Protein AF-A0A9D6ZMF3-F1 (afdb_monomer_lite)

Secondary structure (DSSP, 8-state):
------------------------------------------------------------------------------------------------------PPPS-BTTBSEEEEE-SS-EEEEETTPPPPP-S-S--SS-HHHHTT--TTT-EEETTEEE--EEE-GGG---SSPPPPPPTTEEEEEETTEEEEEEEGGGEEEESSGGGS-TTTEEEEEEEETTEEEEEEEEPPGGGTT---IIIIIHHHS-TTS-EEEEETTEEEEE-TT--

Sequence (275 aa):
MHNASFRRMVVPGLVAALFGCSDGGGSTDVAADPGTEEDSGGEVAADADADVEPEADAEPEADVDGTDDADVETGAEVEAEADAGAEADVEAGTDTDADGGTRPPECVGEGGCTLYTDCCSCLALAAGEPPPPCGITECFVTTCSARGMDAADVTCAAGRCAAGYNCDDSTVVCLTPPPACPEGEVPSVSGSCWGACVPATECAYVKDCSRCDPDVQFCVQYVQRSGIFAHCVERLDECGAVPSCACGGASVCVAPFDSCGDDPAGPICSCPTCG

Foldseek 3Di:
DDDDDDDDDDDDDDDDDDPDDDDDDDDDDDDDDDDDDDDDDDDDDDDDDDPDDDDDDDDDDDDDPDPDDDDDDDDDDDDDDDDDDDDDPDPDDPPPPPPLPADAQLDAWLPFWFFDWAAPDTFIHGVPDDDDDDPDPDDPGTPQVVVVADRNLWTCAQSYIASAFAQELPQADDPDDEDDDDQQWGFTDDPRHTDDIDRQQNHNWYADLVSERLVFWAKEWEDDPVGIIIGTDGDDVSVPNAAACSRHVNHRQHPQQNDWDADRRHIYTYRPPRD

pLDDT: mean 78.8, std 19.17, range [43.53, 97.25]

Radius of gyration: 30.05 Å; chains: 1; bounding box: 60×93×98 Å

Structure (mmCIF, N/CA/C/O backbone):
data_AF-A0A9D6ZMF3-F1
#
_entry.id   AF-A0A9D6ZMF3-F1
#
loop_
_atom_site.group_PDB
_atom_site.id
_atom_site.type_symbol
_atom_site.label_atom_id
_atom_site.label_alt_id
_atom_site.label_comp_id
_atom_site.label_asym_id
_atom_site.label_entity_id
_atom_site.label_seq_id
_atom_site.pdbx_PDB_ins_code
_atom_site.Cartn_x
_atom_site.Cartn_y
_atom_site.Cartn_z
_atom_site.occupancy
_atom_site.B_iso_or_equiv
_atom_site.auth_seq_id
_atom_site.auth_comp_id
_atom_site.auth_asym_id
_atom_site.auth_atom_id
_atom_site.pdbx_PDB_model_num
ATOM 1 N N . MET A 1 1 ? 11.072 52.340 -9.874 1.00 43.53 1 MET A N 1
ATOM 2 C CA . MET A 1 1 ? 10.918 52.264 -8.407 1.00 43.53 1 MET A CA 1
ATOM 3 C C . MET A 1 1 ? 10.007 51.078 -8.109 1.00 43.53 1 MET A C 1
ATOM 5 O O . MET A 1 1 ? 8.801 51.244 -8.140 1.00 43.53 1 MET A O 1
ATOM 9 N N . HIS A 1 2 ? 10.566 49.877 -7.940 1.00 46.91 2 HIS A N 1
ATOM 10 C CA . HIS A 1 2 ? 9.806 48.672 -7.585 1.00 46.91 2 HIS A CA 1
ATOM 11 C C . HIS A 1 2 ? 10.301 48.191 -6.222 1.00 46.91 2 HIS A C 1
ATOM 13 O O . HIS A 1 2 ? 11.490 47.938 -6.045 1.00 46.91 2 HIS A O 1
ATOM 19 N N . ASN A 1 3 ? 9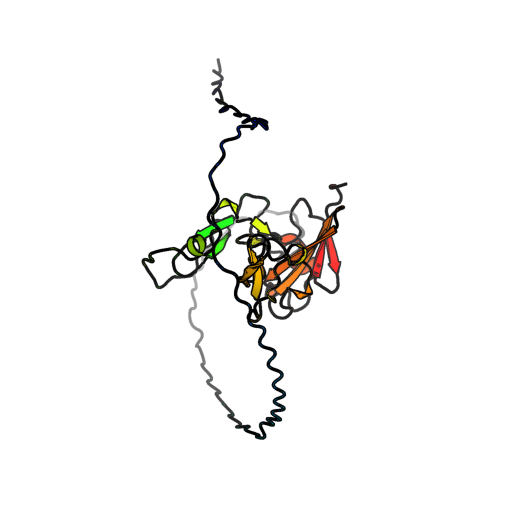.389 48.182 -5.252 1.00 46.84 3 ASN A N 1
ATOM 20 C CA . ASN A 1 3 ? 9.644 47.891 -3.847 1.00 46.84 3 ASN A CA 1
ATOM 21 C C . ASN A 1 3 ? 9.577 46.370 -3.643 1.00 46.84 3 ASN A C 1
ATOM 23 O O . ASN A 1 3 ? 8.511 45.778 -3.798 1.00 46.84 3 ASN A O 1
ATOM 27 N N . ALA A 1 4 ? 10.709 45.742 -3.326 1.00 50.56 4 ALA A N 1
ATOM 28 C CA . ALA A 1 4 ? 10.779 44.324 -2.991 1.00 50.56 4 ALA A CA 1
ATOM 29 C C . ALA A 1 4 ? 10.392 44.124 -1.518 1.00 50.56 4 ALA A C 1
ATOM 31 O O . ALA A 1 4 ? 11.058 44.626 -0.611 1.00 50.56 4 ALA A O 1
ATOM 32 N N . SER A 1 5 ? 9.298 43.400 -1.284 1.00 61.47 5 SER A N 1
ATOM 33 C CA . SER A 1 5 ? 8.821 43.032 0.048 1.00 61.47 5 SER A CA 1
ATOM 34 C C . SER A 1 5 ? 9.521 41.745 0.498 1.00 61.47 5 SER A C 1
ATOM 36 O O . SER A 1 5 ? 9.214 40.659 0.015 1.00 61.47 5 SER A O 1
ATOM 38 N N . PHE A 1 6 ? 10.491 41.865 1.406 1.00 50.84 6 PHE A N 1
ATOM 39 C CA . PHE A 1 6 ? 11.131 40.727 2.070 1.00 50.84 6 PHE A CA 1
ATOM 40 C C . PHE A 1 6 ? 10.275 40.292 3.268 1.00 50.84 6 PHE A C 1
ATOM 42 O O . PHE A 1 6 ? 10.278 40.943 4.315 1.00 50.84 6 PHE A O 1
ATOM 49 N N . ARG A 1 7 ? 9.551 39.174 3.139 1.00 62.72 7 ARG A N 1
ATOM 50 C CA . ARG A 1 7 ? 8.970 38.468 4.290 1.00 62.72 7 ARG A CA 1
ATOM 51 C C . ARG A 1 7 ? 10.057 37.617 4.950 1.00 62.72 7 ARG A C 1
ATOM 53 O O . ARG A 1 7 ? 10.561 36.670 4.357 1.00 62.72 7 ARG A O 1
ATOM 60 N N . ARG A 1 8 ? 10.413 37.972 6.188 1.00 55.94 8 ARG A N 1
ATOM 61 C CA . ARG A 1 8 ? 11.213 37.143 7.101 1.00 55.94 8 ARG A CA 1
ATOM 62 C C . ARG A 1 8 ? 10.441 35.860 7.424 1.00 55.94 8 ARG A C 1
ATOM 64 O O . ARG A 1 8 ? 9.401 35.938 8.072 1.00 55.94 8 ARG A O 1
ATOM 71 N N . MET A 1 9 ? 10.966 34.707 7.017 1.00 52.91 9 MET A N 1
ATOM 72 C CA . MET A 1 9 ? 10.625 33.426 7.639 1.00 52.91 9 MET A CA 1
ATOM 73 C C . MET A 1 9 ? 11.269 33.377 9.025 1.00 52.91 9 MET A C 1
ATOM 75 O O . MET A 1 9 ? 12.485 33.506 9.164 1.00 52.91 9 MET A O 1
ATOM 79 N N . VAL A 1 10 ? 10.436 33.235 10.050 1.00 60.41 10 VAL A N 1
ATOM 80 C CA . VAL A 1 10 ? 10.854 32.881 11.406 1.00 60.41 10 VAL A CA 1
ATOM 81 C C . VAL A 1 10 ? 10.931 31.359 11.441 1.00 60.41 10 VAL A C 1
ATOM 83 O O . VAL A 1 10 ? 9.912 30.693 11.296 1.00 60.41 10 VAL A O 1
ATOM 86 N N . VAL A 1 11 ? 12.141 30.823 11.586 1.00 53.12 11 VAL A N 1
ATOM 87 C CA . VAL A 1 11 ? 12.394 29.395 11.820 1.00 53.12 11 VAL A CA 1
ATOM 88 C C . VAL A 1 11 ? 12.200 29.134 13.319 1.00 53.12 11 VAL A C 1
ATOM 90 O O . VAL A 1 11 ? 12.945 29.718 14.112 1.00 53.12 11 VAL A O 1
ATOM 93 N N . PRO A 1 12 ? 11.217 28.324 13.753 1.00 55.75 12 PRO A N 1
ATOM 94 C CA . PRO A 1 12 ? 11.139 27.893 15.141 1.00 55.75 12 PRO A CA 1
ATOM 95 C C . PRO A 1 12 ? 12.282 26.918 15.446 1.00 55.75 12 PRO A C 1
ATOM 97 O O . PRO A 1 12 ? 12.598 26.021 14.669 1.00 55.75 12 PRO A O 1
ATOM 100 N N . GLY A 1 13 ? 12.944 27.185 16.570 1.00 47.31 13 GLY A N 1
ATOM 101 C CA . GLY A 1 13 ? 14.185 26.557 16.988 1.00 47.31 13 GLY A CA 1
ATOM 102 C C . GLY A 1 13 ? 14.071 25.059 17.251 1.00 47.31 13 GLY A C 1
ATOM 103 O O . GLY A 1 13 ? 13.174 24.584 17.940 1.00 47.31 13 GLY A O 1
ATOM 104 N N . LEU A 1 14 ? 15.078 24.357 16.744 1.00 49.94 14 LEU A N 1
ATOM 105 C CA . LEU A 1 14 ? 15.484 23.013 17.113 1.00 49.94 14 LEU A CA 1
ATOM 106 C C . LEU A 1 14 ? 15.870 22.998 18.608 1.00 49.94 14 LEU A C 1
ATOM 108 O O . LEU A 1 14 ? 16.940 23.478 18.984 1.00 49.94 14 LEU A O 1
ATOM 112 N N . VAL A 1 15 ? 14.995 22.484 19.474 1.00 57.09 15 VAL A N 1
ATOM 113 C CA . VAL A 1 15 ? 15.326 22.198 20.878 1.00 57.09 15 VAL A CA 1
ATOM 114 C C . VAL A 1 15 ? 15.908 20.790 20.938 1.00 57.09 15 VAL A C 1
ATOM 116 O O . VAL A 1 15 ? 15.186 19.799 20.921 1.00 57.09 15 VAL A O 1
ATOM 119 N N . ALA A 1 16 ? 17.236 20.706 20.984 1.00 51.53 16 ALA A N 1
ATOM 120 C CA . ALA A 1 16 ? 17.955 19.473 21.267 1.00 51.53 16 ALA A CA 1
ATOM 121 C C . ALA A 1 16 ? 17.816 19.133 22.762 1.00 51.53 16 ALA A C 1
ATOM 123 O O . ALA A 1 16 ? 18.453 19.759 23.611 1.00 51.53 16 ALA A O 1
ATOM 124 N N . ALA A 1 17 ? 16.981 18.147 23.092 1.00 55.88 17 ALA A N 1
ATOM 125 C CA . ALA A 1 17 ? 16.942 17.546 24.420 1.00 55.88 17 ALA A CA 1
ATOM 126 C C . ALA A 1 17 ? 18.019 16.453 24.512 1.00 55.88 17 ALA A C 1
ATOM 128 O O . ALA A 1 17 ? 17.821 15.315 24.096 1.00 55.88 17 ALA A O 1
ATOM 129 N N . LEU A 1 18 ? 19.181 16.819 25.055 1.00 54.12 18 LEU A N 1
ATOM 130 C CA . LEU A 1 18 ? 20.185 15.876 25.547 1.00 54.12 18 LEU A CA 1
ATOM 131 C C . LEU A 1 18 ? 19.685 15.290 26.876 1.00 54.12 18 LEU A C 1
ATOM 133 O O . LEU A 1 18 ? 19.841 15.916 27.923 1.00 54.12 18 LEU A O 1
ATOM 137 N N . PHE A 1 19 ? 19.090 14.096 26.852 1.00 51.47 19 PHE A N 1
ATOM 138 C CA . PHE A 1 19 ? 18.914 13.302 28.069 1.00 51.47 19 PHE A CA 1
ATOM 139 C C . PHE A 1 19 ? 20.231 12.592 28.385 1.00 51.47 19 PHE A C 1
ATOM 141 O O . PHE A 1 19 ? 20.608 11.611 27.750 1.00 51.47 19 PHE A O 1
ATOM 148 N N . GLY A 1 20 ? 20.959 13.159 29.346 1.00 44.94 20 GLY A N 1
ATOM 149 C CA . GLY A 1 20 ? 22.147 12.558 29.930 1.00 44.94 20 GLY A CA 1
ATOM 150 C C . GLY A 1 20 ? 21.786 11.414 30.874 1.00 44.94 20 GLY A C 1
ATOM 151 O O . GLY A 1 20 ? 20.901 11.545 31.719 1.00 44.94 20 GLY A O 1
ATOM 152 N N . CYS A 1 21 ? 22.524 10.310 30.757 1.00 49.78 21 CYS A N 1
ATOM 153 C CA . CYS A 1 21 ? 22.635 9.300 31.800 1.00 49.78 21 CYS A CA 1
ATOM 154 C C . CYS A 1 21 ? 23.206 9.960 33.062 1.00 49.78 21 CYS A C 1
ATOM 156 O O . CYS A 1 21 ? 24.362 10.384 33.066 1.00 49.78 21 CYS A O 1
ATOM 158 N N . SER A 1 22 ? 22.401 10.056 34.120 1.00 64.25 22 SER A N 1
ATOM 159 C CA . SER A 1 22 ? 22.879 10.448 35.443 1.00 64.25 22 SER A CA 1
ATOM 160 C C . SER A 1 22 ? 22.971 9.203 36.315 1.00 64.25 22 SER A C 1
ATOM 162 O O . SER A 1 22 ? 21.973 8.708 36.832 1.00 64.25 22 SER A O 1
ATOM 164 N N . ASP A 1 23 ? 24.200 8.712 36.441 1.00 54.47 23 ASP A N 1
ATOM 165 C CA . ASP A 1 23 ? 24.655 7.789 37.475 1.00 54.47 23 ASP A CA 1
ATOM 166 C C . ASP A 1 23 ? 24.394 8.427 38.851 1.00 54.47 23 ASP A C 1
ATOM 168 O O . ASP A 1 23 ? 24.825 9.552 39.121 1.00 54.47 23 ASP A O 1
ATOM 172 N N . GLY A 1 24 ? 23.632 7.747 39.704 1.00 52.56 24 GLY A N 1
ATOM 173 C CA . GLY A 1 24 ? 23.178 8.278 40.986 1.00 52.56 24 GLY A CA 1
ATOM 174 C C . GLY A 1 24 ? 22.822 7.155 41.943 1.00 52.56 24 GLY A C 1
ATOM 175 O O . GLY A 1 24 ? 21.652 6.843 42.140 1.00 52.56 24 GLY A O 1
ATOM 176 N N . GLY A 1 25 ? 23.853 6.539 42.523 1.00 53.78 25 GLY A N 1
ATOM 177 C CA . GLY A 1 25 ? 23.717 5.603 43.631 1.00 53.78 25 GLY A CA 1
ATOM 178 C C . GLY A 1 25 ? 23.095 6.268 44.861 1.00 53.78 25 GLY A C 1
ATOM 179 O O . GLY A 1 25 ? 23.507 7.348 45.283 1.00 53.78 25 GLY A O 1
ATOM 180 N N . GLY A 1 26 ? 22.118 5.587 45.452 1.00 44.50 26 GLY A N 1
ATOM 181 C CA . GLY A 1 26 ? 21.474 5.982 46.696 1.00 44.50 26 GLY A CA 1
ATOM 182 C C . GLY A 1 26 ? 20.834 4.770 47.356 1.00 44.50 26 GLY A C 1
ATOM 183 O O . GLY A 1 26 ? 19.694 4.432 47.059 1.00 44.50 26 GLY A O 1
ATOM 184 N N . SER A 1 27 ? 21.594 4.109 48.233 1.00 49.94 27 SER A N 1
ATOM 185 C CA . SER A 1 27 ? 21.082 3.141 49.202 1.00 49.94 27 SER A CA 1
ATOM 186 C C . SER A 1 27 ? 19.978 3.762 50.048 1.00 49.94 27 SER A C 1
ATOM 188 O O . SER A 1 27 ? 20.221 4.759 50.725 1.00 49.94 27 SER A O 1
ATOM 190 N N . THR A 1 28 ? 18.833 3.092 50.118 1.00 46.12 28 THR A N 1
ATOM 191 C CA . THR A 1 28 ? 18.074 2.996 51.365 1.00 46.12 28 THR A CA 1
ATOM 192 C C . THR A 1 28 ? 17.499 1.598 51.472 1.00 46.12 28 THR A C 1
ATOM 194 O O . THR A 1 28 ? 16.668 1.183 50.666 1.00 46.12 28 THR A O 1
ATOM 197 N N . ASP A 1 29 ? 17.999 0.894 52.475 1.00 57.75 29 ASP A N 1
ATOM 198 C CA . ASP A 1 29 ? 17.517 -0.370 52.991 1.00 57.75 29 ASP A CA 1
ATOM 199 C C . ASP A 1 29 ? 16.002 -0.318 53.236 1.00 57.75 29 ASP A C 1
ATOM 201 O O . ASP A 1 29 ? 15.512 0.538 53.977 1.00 57.75 29 ASP A O 1
ATOM 205 N N . VAL A 1 30 ? 15.259 -1.261 52.655 1.00 55.53 30 VAL A N 1
ATOM 206 C CA . VAL A 1 30 ? 13.919 -1.607 53.132 1.00 55.53 30 VAL A CA 1
ATOM 207 C C . VAL A 1 30 ? 13.907 -3.093 53.440 1.00 55.53 30 VAL A C 1
ATOM 209 O O . VAL A 1 30 ? 14.308 -3.934 52.638 1.00 55.53 30 VAL A O 1
ATOM 212 N N . ALA A 1 31 ? 13.532 -3.345 54.686 1.00 47.59 31 ALA A N 1
ATOM 213 C CA . ALA A 1 31 ? 13.616 -4.600 55.387 1.00 47.59 31 ALA A CA 1
ATOM 214 C C . ALA A 1 31 ? 12.766 -5.711 54.760 1.00 47.59 31 ALA A C 1
ATOM 216 O O . ALA A 1 31 ? 11.747 -5.477 54.117 1.00 47.59 31 ALA A O 1
ATOM 217 N N . ALA A 1 32 ? 13.241 -6.920 55.037 1.00 50.28 32 ALA A N 1
ATOM 218 C CA . ALA A 1 32 ? 12.665 -8.210 54.731 1.00 50.28 32 ALA A CA 1
ATOM 219 C C . ALA A 1 32 ? 11.182 -8.354 55.102 1.00 50.28 32 ALA A C 1
ATOM 221 O O . ALA A 1 32 ? 10.777 -7.993 56.206 1.00 50.28 32 ALA A O 1
ATOM 222 N N . ASP A 1 33 ? 10.453 -9.046 54.230 1.00 48.06 33 ASP A N 1
ATOM 223 C CA . ASP A 1 33 ? 9.329 -9.901 54.601 1.00 48.06 33 ASP A CA 1
ATOM 224 C C . ASP A 1 33 ? 9.527 -11.261 53.897 1.00 48.06 33 ASP A C 1
ATOM 226 O O . ASP A 1 33 ? 9.522 -11.313 52.664 1.00 48.06 33 ASP A O 1
ATOM 230 N N . PRO A 1 34 ? 9.840 -12.347 54.631 1.00 66.44 34 PRO A N 1
ATOM 231 C CA . PRO A 1 34 ? 9.929 -13.686 54.073 1.00 66.44 34 PRO A CA 1
ATOM 232 C C . PRO A 1 34 ? 8.610 -14.418 54.322 1.00 66.44 34 PRO A C 1
ATOM 234 O O . P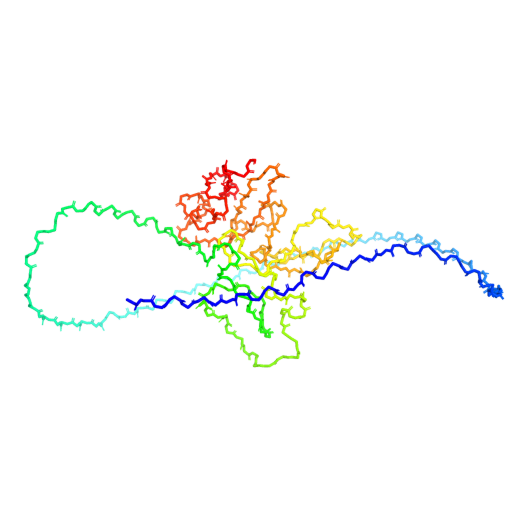RO A 1 34 ? 8.201 -14.600 55.470 1.00 66.44 34 PRO A O 1
ATOM 237 N N . GLY A 1 35 ? 7.965 -14.897 53.262 1.00 47.03 35 GLY A N 1
ATOM 238 C CA . GLY A 1 35 ? 6.718 -15.621 53.445 1.00 47.03 35 GLY A CA 1
ATOM 239 C C . GLY A 1 35 ? 6.221 -16.379 52.228 1.00 47.03 35 GLY A C 1
ATOM 240 O O . GLY A 1 35 ? 5.277 -15.945 51.581 1.00 47.03 35 GLY A O 1
ATOM 241 N N . THR A 1 36 ? 6.726 -17.607 52.115 1.00 50.78 36 THR A N 1
ATOM 242 C CA . THR A 1 36 ? 5.971 -18.827 51.772 1.00 50.78 36 THR A CA 1
ATOM 243 C C . THR A 1 36 ? 6.169 -19.373 50.360 1.00 50.78 36 THR A C 1
ATOM 245 O O . THR A 1 36 ? 5.733 -18.818 49.357 1.00 50.78 36 THR A O 1
ATOM 248 N N . GLU A 1 37 ? 6.821 -20.529 50.360 1.00 61.00 37 GLU A N 1
ATOM 249 C CA . GLU A 1 37 ? 7.067 -21.463 49.273 1.00 61.00 37 GLU A CA 1
ATOM 250 C C . GLU A 1 37 ? 6.097 -22.636 49.473 1.00 61.00 37 GLU A C 1
ATOM 252 O O . GLU A 1 37 ? 6.102 -23.211 50.556 1.00 61.00 37 GLU A O 1
ATOM 257 N N . GLU A 1 38 ? 5.300 -22.980 48.458 1.00 52.88 38 GLU A N 1
ATOM 258 C CA . GLU A 1 38 ? 4.664 -24.296 48.233 1.00 52.88 38 GLU A CA 1
ATOM 259 C C . GLU A 1 38 ? 4.472 -24.397 46.705 1.00 52.88 38 GLU A C 1
ATOM 261 O O . GLU A 1 38 ? 3.731 -23.617 46.112 1.00 52.88 38 GLU A O 1
ATOM 266 N N . ASP A 1 39 ? 5.364 -25.051 45.960 1.00 51.16 39 ASP A N 1
ATOM 267 C CA . ASP A 1 39 ? 5.372 -26.490 45.642 1.00 51.16 39 ASP A CA 1
ATOM 268 C C . ASP A 1 39 ? 3.987 -27.070 45.325 1.00 51.16 39 ASP A C 1
ATOM 270 O O . ASP A 1 39 ? 3.154 -27.241 46.212 1.00 51.16 39 ASP A O 1
ATOM 274 N N . SER A 1 40 ? 3.761 -27.405 44.052 1.00 55.72 40 SER A N 1
ATOM 275 C CA . SER A 1 40 ? 3.098 -28.653 43.651 1.00 55.72 40 SER A CA 1
ATOM 276 C C . SER A 1 40 ? 3.197 -28.814 42.138 1.00 55.72 40 SER A C 1
ATOM 278 O O . SER A 1 40 ? 2.511 -28.143 41.365 1.00 55.72 40 SER A O 1
ATOM 280 N N . GLY A 1 41 ? 4.081 -29.722 41.727 1.00 57.22 41 GLY A N 1
ATOM 281 C CA . GLY A 1 41 ? 4.101 -30.278 40.382 1.00 57.22 41 GLY A CA 1
ATOM 282 C C . GLY A 1 41 ? 2.804 -31.029 40.076 1.00 57.22 41 GLY A C 1
ATOM 283 O O . GLY A 1 41 ? 2.240 -31.714 40.928 1.00 57.22 41 GLY A O 1
ATOM 284 N N . GLY A 1 42 ? 2.343 -30.896 38.838 1.00 47.94 42 GLY A N 1
ATOM 285 C CA . GLY A 1 42 ? 1.195 -31.618 38.309 1.00 47.94 42 GLY A CA 1
ATOM 286 C C . GLY A 1 42 ? 1.459 -32.001 36.864 1.00 47.94 42 GLY A C 1
ATOM 287 O O . GLY A 1 42 ? 1.077 -31.282 35.947 1.00 47.94 42 GLY A O 1
ATOM 288 N N . GLU A 1 43 ? 2.146 -33.122 36.672 1.00 57.94 43 GLU A N 1
ATOM 289 C CA . GLU A 1 43 ? 2.200 -33.827 35.396 1.00 57.94 43 GLU A CA 1
ATOM 290 C C . GLU A 1 43 ? 0.811 -34.420 35.123 1.00 57.94 43 GLU A C 1
ATOM 292 O O . GLU A 1 43 ? 0.340 -35.279 35.870 1.00 57.94 43 GLU A O 1
ATOM 297 N N . VAL A 1 44 ? 0.151 -33.982 34.051 1.00 50.94 44 VAL A N 1
ATOM 298 C CA . VAL A 1 44 ? -0.977 -34.713 33.466 1.00 50.94 44 VAL A CA 1
ATOM 299 C C . VAL A 1 44 ? -0.647 -35.038 32.018 1.00 50.94 44 VAL A C 1
ATOM 301 O O . VAL A 1 44 ? -0.780 -34.220 31.113 1.00 50.94 44 VAL A O 1
ATOM 304 N N . ALA A 1 45 ? -0.173 -36.265 31.824 1.00 54.59 45 ALA A N 1
ATOM 305 C CA . ALA A 1 45 ? -0.267 -36.950 30.550 1.00 54.59 45 ALA A CA 1
ATOM 306 C C . ALA A 1 45 ? -1.736 -37.340 30.344 1.00 54.59 45 ALA A C 1
ATOM 308 O O . ALA A 1 45 ? -2.300 -38.092 31.142 1.00 54.59 45 ALA A O 1
ATOM 309 N N . ALA A 1 46 ? -2.347 -36.814 29.289 1.00 52.19 46 ALA A N 1
ATOM 310 C CA . ALA A 1 46 ? -3.600 -37.319 28.758 1.00 52.19 46 ALA A CA 1
ATOM 311 C C . ALA A 1 46 ? -3.439 -37.472 27.245 1.00 52.19 46 ALA A C 1
ATOM 313 O O . ALA A 1 46 ? -3.656 -36.534 26.481 1.00 52.19 46 ALA A O 1
ATOM 314 N N . ASP A 1 47 ? -3.014 -38.674 26.854 1.00 53.88 47 ASP A N 1
ATOM 315 C CA . ASP A 1 47 ? -3.423 -39.306 25.605 1.00 53.88 47 ASP A CA 1
ATOM 316 C C . ASP A 1 47 ? -4.946 -39.192 25.463 1.00 53.88 47 ASP A C 1
ATOM 318 O O . ASP A 1 47 ? -5.702 -39.633 26.335 1.00 53.88 47 ASP A O 1
ATOM 322 N N . ALA A 1 48 ? -5.386 -38.615 24.353 1.00 54.22 48 ALA A N 1
ATOM 323 C CA . ALA A 1 48 ? -6.724 -38.815 23.831 1.00 54.22 48 ALA A CA 1
ATOM 324 C C . ALA A 1 48 ? -6.635 -38.787 22.306 1.00 54.22 48 ALA A C 1
ATOM 326 O O . ALA A 1 48 ? -6.830 -37.751 21.670 1.00 54.22 48 ALA A O 1
ATOM 327 N N . ASP A 1 49 ? -6.315 -39.952 21.744 1.00 54.41 49 ASP A N 1
ATOM 328 C CA . ASP A 1 49 ? -6.733 -40.332 20.404 1.00 54.41 49 ASP A CA 1
ATOM 329 C C . ASP A 1 49 ? -8.247 -40.111 20.290 1.00 54.41 49 ASP A C 1
ATOM 331 O O . ASP A 1 49 ? -9.050 -40.754 20.974 1.00 54.41 49 ASP A O 1
ATOM 335 N N . ALA A 1 50 ? -8.637 -39.173 19.438 1.00 52.66 50 ALA A N 1
ATOM 336 C CA . ALA A 1 50 ? -9.992 -39.079 18.934 1.00 52.66 50 ALA A CA 1
ATOM 337 C C . ALA A 1 50 ? -9.900 -39.021 17.412 1.00 52.66 50 ALA A C 1
ATOM 339 O O . ALA A 1 50 ? -9.894 -37.949 16.809 1.00 52.66 50 ALA A O 1
ATOM 340 N N . ASP A 1 51 ? -9.805 -40.211 16.818 1.00 55.16 51 ASP A N 1
ATOM 341 C CA . ASP A 1 51 ? -10.290 -40.481 15.471 1.00 55.16 51 ASP A CA 1
ATOM 342 C C . ASP A 1 51 ? -11.728 -39.961 15.367 1.00 55.16 51 ASP A C 1
ATOM 344 O O . ASP A 1 51 ? -12.673 -40.548 15.902 1.00 55.16 51 ASP A O 1
ATOM 348 N N . VAL A 1 52 ? -11.890 -38.819 14.707 1.00 54.62 52 VAL A N 1
ATOM 349 C CA . VAL A 1 52 ? -13.189 -38.340 14.248 1.00 54.62 52 VAL A CA 1
ATOM 350 C C . VAL A 1 52 ? -13.084 -38.207 12.742 1.00 54.62 52 VAL A C 1
ATOM 352 O O . VAL A 1 52 ? -12.638 -37.191 12.218 1.00 54.62 52 VAL A O 1
ATOM 355 N N . GLU A 1 53 ? -13.483 -39.275 12.062 1.00 58.03 53 GLU A N 1
ATOM 356 C CA . GLU A 1 53 ? -13.921 -39.233 10.673 1.00 58.03 53 GLU A CA 1
ATOM 357 C C . GLU A 1 53 ? -15.327 -38.611 10.637 1.00 58.03 53 GLU A C 1
ATOM 359 O O . GLU A 1 53 ? -16.255 -39.175 11.226 1.00 58.03 53 GLU A O 1
ATOM 364 N N . PRO A 1 54 ? -15.540 -37.475 9.954 1.00 60.66 54 PRO A N 1
ATOM 365 C CA . PRO A 1 54 ? -16.851 -37.158 9.425 1.00 60.66 54 PRO A CA 1
ATOM 366 C C . PRO A 1 54 ? -16.950 -37.683 7.990 1.00 60.66 54 PRO A C 1
ATOM 368 O O . PRO A 1 54 ? -16.544 -37.040 7.025 1.00 60.66 54 PRO A O 1
ATOM 371 N N . GLU A 1 55 ? -17.538 -38.871 7.886 1.00 59.94 55 GLU A N 1
ATOM 372 C CA . GLU A 1 55 ? -18.347 -39.280 6.742 1.00 59.94 55 GLU A CA 1
ATOM 373 C C . GLU A 1 55 ? -19.445 -38.222 6.519 1.00 59.94 55 GLU A C 1
ATOM 375 O O . GLU A 1 55 ? -20.166 -37.896 7.468 1.00 59.94 55 GLU A O 1
ATOM 380 N N . ALA A 1 56 ? -19.591 -37.707 5.296 1.00 51.72 56 ALA A N 1
ATOM 381 C CA . ALA A 1 56 ? -20.867 -37.649 4.571 1.00 51.72 56 ALA A CA 1
ATOM 382 C C . ALA A 1 56 ? -20.832 -36.626 3.430 1.00 51.72 56 ALA A C 1
ATOM 384 O O . ALA A 1 56 ? -20.792 -35.413 3.638 1.00 51.72 56 ALA A O 1
ATOM 385 N N . ASP A 1 57 ? -20.955 -37.176 2.226 1.00 56.28 57 ASP A N 1
ATOM 386 C CA . ASP A 1 57 ? -21.560 -36.578 1.047 1.00 56.28 57 ASP A CA 1
ATOM 387 C C . ASP A 1 57 ? -22.767 -35.684 1.366 1.00 56.28 57 ASP A C 1
ATOM 389 O O . ASP A 1 57 ? -23.740 -36.114 1.995 1.00 56.28 57 ASP A O 1
ATOM 393 N N . ALA A 1 58 ? -22.753 -34.470 0.822 1.00 52.62 58 ALA A N 1
ATOM 394 C CA . ALA A 1 58 ? -23.970 -33.730 0.526 1.00 52.62 58 ALA A CA 1
ATOM 395 C C . ALA A 1 58 ? -23.710 -32.756 -0.626 1.00 52.62 58 ALA A C 1
ATOM 397 O O . ALA A 1 58 ? -23.482 -31.566 -0.419 1.00 52.62 58 ALA A O 1
ATOM 398 N N . GLU A 1 59 ? -23.782 -33.276 -1.848 1.00 64.44 59 GLU A N 1
ATOM 399 C CA . GLU A 1 59 ? -24.162 -32.455 -2.995 1.00 64.44 59 GLU A CA 1
ATOM 400 C C . GLU A 1 59 ? -25.666 -32.173 -2.902 1.00 64.44 59 GLU A C 1
ATOM 402 O O . GLU A 1 59 ? -26.466 -33.083 -2.644 1.00 64.44 59 GLU A O 1
ATOM 407 N N . PRO A 1 60 ? -26.071 -30.913 -3.090 1.00 62.84 60 PRO A N 1
ATOM 408 C CA . PRO A 1 60 ? -27.194 -30.711 -3.987 1.00 62.84 60 PRO A CA 1
ATOM 409 C C . PRO A 1 60 ? -26.894 -29.669 -5.065 1.00 62.84 60 PRO A C 1
ATOM 411 O O . PRO A 1 60 ? -26.658 -28.493 -4.795 1.00 62.84 60 PRO A O 1
ATOM 414 N N . GLU A 1 61 ? -27.002 -30.166 -6.292 1.00 61.78 61 GLU A N 1
ATOM 415 C CA . GLU A 1 61 ? -27.389 -29.470 -7.514 1.00 61.78 61 GLU A CA 1
ATOM 416 C C . GLU A 1 61 ? -28.451 -28.389 -7.243 1.00 61.78 61 GLU A C 1
ATOM 418 O O . GLU A 1 61 ? -29.518 -28.665 -6.679 1.00 61.78 61 GLU A O 1
ATOM 423 N N . ALA A 1 62 ? -28.189 -27.172 -7.709 1.00 57.38 62 ALA A N 1
ATOM 424 C CA . ALA A 1 62 ? -29.232 -26.197 -7.982 1.00 57.38 62 ALA A CA 1
ATOM 425 C C . ALA A 1 62 ? -28.874 -25.442 -9.263 1.00 57.38 62 ALA A C 1
ATOM 427 O O . ALA A 1 62 ? -28.227 -24.395 -9.237 1.00 57.38 62 ALA A O 1
ATOM 428 N N . ASP A 1 63 ? -29.323 -26.006 -10.384 1.00 53.53 63 ASP A N 1
ATOM 429 C CA . ASP A 1 63 ? -29.519 -25.296 -11.639 1.00 53.53 63 ASP A CA 1
ATOM 430 C C . ASP A 1 63 ? -30.375 -24.044 -11.387 1.00 53.53 63 ASP A C 1
ATOM 432 O O . ASP A 1 63 ? -31.543 -24.139 -10.995 1.00 53.53 63 ASP A O 1
ATOM 436 N N . VAL A 1 64 ? -29.812 -22.862 -11.633 1.00 58.81 64 VAL A N 1
ATOM 437 C CA . VAL A 1 64 ? -30.594 -21.636 -11.815 1.00 58.81 64 VAL A CA 1
ATOM 438 C C . VAL A 1 64 ? -30.424 -21.199 -13.262 1.00 58.81 64 VAL A C 1
ATOM 440 O O . VAL A 1 64 ? -29.569 -20.389 -13.609 1.00 58.81 64 VAL A O 1
ATOM 443 N N . ASP A 1 65 ? -31.264 -21.800 -14.100 1.00 59.03 65 ASP A N 1
ATOM 444 C CA . ASP A 1 65 ? -31.620 -21.315 -15.429 1.00 59.03 65 ASP A CA 1
ATOM 445 C C . ASP A 1 65 ? -32.438 -20.024 -15.248 1.00 59.03 65 ASP A C 1
ATOM 447 O O . ASP A 1 65 ? -33.615 -20.049 -14.877 1.00 59.03 65 ASP A O 1
ATOM 451 N N . GLY A 1 66 ? -31.773 -18.884 -15.426 1.00 53.00 66 GLY A N 1
ATOM 452 C CA . GLY A 1 66 ? -32.362 -17.550 -15.372 1.00 53.00 66 GLY A CA 1
ATOM 453 C C . GLY A 1 66 ? -32.027 -16.777 -16.639 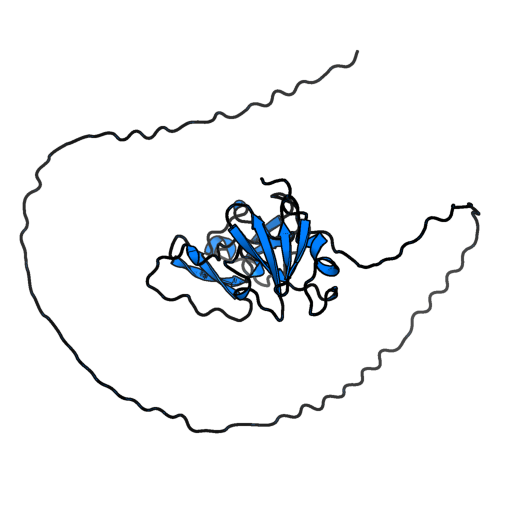1.00 53.00 66 GLY A C 1
ATOM 454 O O . GLY A 1 66 ? -31.199 -15.871 -16.618 1.00 53.00 66 GLY A O 1
ATOM 455 N N . THR A 1 67 ? -32.636 -17.169 -17.757 1.00 61.25 67 THR A N 1
ATOM 456 C CA . THR A 1 67 ? -32.715 -16.349 -18.968 1.00 61.25 67 THR A CA 1
ATOM 457 C C . THR A 1 67 ? -33.738 -15.238 -18.741 1.00 61.25 67 THR A C 1
ATOM 459 O O . THR A 1 67 ? -34.932 -15.443 -18.959 1.00 61.25 67 THR A O 1
ATOM 462 N N . ASP A 1 68 ? -33.279 -14.071 -18.300 1.00 52.16 68 ASP A N 1
ATOM 463 C CA . ASP A 1 68 ? -34.067 -12.842 -18.369 1.00 52.16 68 ASP A CA 1
ATOM 464 C C . ASP A 1 68 ? -33.474 -11.938 -19.452 1.00 52.16 68 ASP A C 1
ATOM 466 O O . ASP A 1 68 ? -32.585 -11.115 -19.226 1.00 52.16 68 ASP A O 1
ATOM 470 N N . ASP A 1 69 ? -33.990 -12.148 -20.663 1.00 60.12 69 ASP A N 1
ATOM 471 C CA . ASP A 1 69 ? -33.956 -11.207 -21.773 1.00 60.12 69 ASP A CA 1
ATOM 472 C C . ASP A 1 69 ? -34.671 -9.913 -21.354 1.00 60.12 69 ASP A C 1
ATOM 474 O O . ASP A 1 69 ? -35.902 -9.841 -21.303 1.00 60.12 69 ASP A O 1
ATOM 478 N N . ALA A 1 70 ? -33.898 -8.871 -21.056 1.00 59.09 70 ALA A N 1
ATOM 479 C CA . ALA A 1 70 ? -34.407 -7.510 -20.972 1.00 59.09 70 ALA A CA 1
ATOM 480 C C . ALA A 1 70 ? -33.900 -6.708 -22.174 1.00 59.09 70 ALA A C 1
ATOM 482 O O . ALA A 1 70 ? -32.854 -6.059 -22.128 1.00 59.09 70 ALA A O 1
ATOM 483 N N . ASP A 1 71 ? -34.689 -6.764 -23.248 1.00 56.22 71 ASP A N 1
ATOM 484 C CA . ASP A 1 71 ? -34.750 -5.755 -24.301 1.00 56.22 71 ASP A CA 1
ATOM 485 C C . ASP A 1 71 ? -34.856 -4.351 -23.676 1.00 56.22 71 ASP A C 1
ATOM 487 O O . ASP A 1 71 ? -35.878 -3.991 -23.083 1.00 56.22 71 ASP A O 1
ATOM 491 N N . VAL A 1 72 ? -33.810 -3.533 -23.822 1.00 65.12 72 VAL A N 1
ATOM 492 C CA . VAL A 1 72 ? -33.902 -2.085 -23.605 1.00 65.12 72 VAL A CA 1
ATOM 493 C C . VAL A 1 72 ? -33.823 -1.386 -24.952 1.00 65.12 72 VAL A C 1
ATOM 495 O O . VAL A 1 72 ? -32.780 -1.300 -25.601 1.00 65.12 72 VAL A O 1
ATOM 498 N N . GLU A 1 73 ? -35.000 -0.905 -25.334 1.00 58.78 73 GLU A N 1
ATOM 499 C CA . GLU A 1 73 ? -35.321 -0.138 -26.524 1.00 58.78 73 GLU A CA 1
ATOM 500 C C . GLU A 1 73 ? -34.435 1.102 -26.690 1.00 58.78 73 GLU A C 1
ATOM 502 O O . GLU A 1 73 ? -34.254 1.936 -25.799 1.00 58.78 73 GLU A O 1
ATOM 507 N N . THR A 1 74 ? -33.939 1.222 -27.913 1.00 56.00 74 THR A N 1
ATOM 508 C CA . THR A 1 74 ? -33.294 2.387 -28.505 1.00 56.00 74 THR A CA 1
ATOM 509 C C . THR A 1 74 ? -34.292 3.547 -28.612 1.00 56.00 74 THR A C 1
ATOM 511 O O . THR A 1 74 ? -35.421 3.343 -29.050 1.00 56.00 74 THR A O 1
ATOM 514 N N . GLY A 1 75 ? -33.883 4.782 -28.303 1.00 57.12 75 GLY A N 1
ATOM 515 C CA . GLY A 1 75 ? -34.688 5.950 -28.677 1.00 57.12 75 GLY A CA 1
ATOM 516 C C . GLY A 1 75 ? -34.308 7.265 -28.006 1.00 57.12 75 GLY A C 1
ATOM 517 O O . GLY A 1 75 ? -34.919 7.642 -27.012 1.00 57.12 75 GLY A O 1
A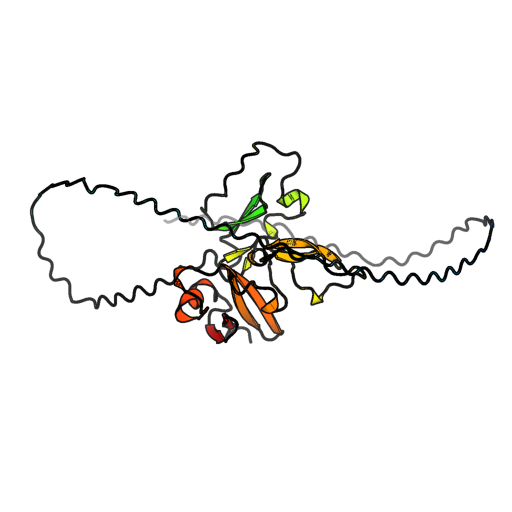TOM 518 N N . ALA A 1 76 ? -33.369 8.003 -28.600 1.00 56.16 76 ALA A N 1
ATOM 519 C CA . ALA A 1 76 ? -33.356 9.466 -28.536 1.00 56.16 76 ALA A CA 1
ATOM 520 C C . ALA A 1 76 ? -32.473 10.031 -29.656 1.00 56.16 76 ALA A C 1
ATOM 522 O O . ALA A 1 76 ? -31.282 10.283 -29.499 1.00 56.16 76 ALA A O 1
ATOM 523 N N . GLU A 1 77 ? -33.107 10.210 -30.803 1.00 56.84 77 GLU A N 1
ATOM 524 C CA . GLU A 1 77 ? -32.661 11.048 -31.905 1.00 56.84 77 GLU A CA 1
ATOM 525 C C . GLU A 1 77 ? -32.757 12.529 -31.498 1.00 56.84 77 GLU A C 1
ATOM 527 O O . GLU A 1 77 ? -33.822 13.028 -31.129 1.00 56.84 77 GLU A O 1
ATOM 532 N N . VAL A 1 78 ? -31.622 13.229 -31.542 1.00 59.12 78 VAL A N 1
ATOM 533 C CA . VAL A 1 78 ? -31.550 14.692 -31.455 1.00 59.12 78 VAL A CA 1
ATOM 534 C C . VAL A 1 78 ? -30.762 15.207 -32.648 1.00 59.12 78 VAL A C 1
ATOM 536 O O . VAL A 1 78 ? -29.536 15.216 -32.667 1.00 59.12 78 VAL A O 1
ATOM 539 N N . GLU A 1 79 ? -31.529 15.635 -33.644 1.00 60.41 79 GLU A N 1
ATOM 540 C CA . GLU A 1 79 ? -31.106 16.469 -34.759 1.00 60.41 79 GLU A CA 1
ATOM 541 C C . GLU A 1 79 ? -30.923 17.909 -34.255 1.00 60.41 79 GLU A C 1
ATOM 543 O O . GLU A 1 79 ? -31.870 18.527 -33.757 1.00 60.41 79 GLU A O 1
ATOM 548 N N . ALA A 1 80 ? -29.724 18.466 -34.411 1.00 57.72 80 ALA A N 1
ATOM 549 C CA . ALA A 1 80 ? -29.518 19.910 -34.384 1.00 57.72 80 ALA A CA 1
ATOM 550 C C . ALA A 1 80 ? -28.350 20.296 -35.301 1.00 57.72 80 ALA A C 1
ATOM 552 O O . ALA A 1 80 ? -27.188 20.334 -34.906 1.00 57.72 80 ALA A O 1
ATOM 553 N N . GLU A 1 81 ? -28.721 20.597 -36.541 1.00 64.12 81 GLU A N 1
ATOM 554 C CA . GLU A 1 81 ? -27.942 21.291 -37.564 1.00 64.12 81 GLU A CA 1
ATOM 555 C C . GLU A 1 81 ? -27.579 22.723 -37.121 1.00 64.12 81 GLU A C 1
ATOM 557 O O . GLU A 1 81 ? -28.475 23.476 -36.727 1.00 64.12 81 GLU A O 1
ATOM 562 N N . ALA A 1 82 ? -26.308 23.136 -37.260 1.00 50.62 82 ALA A N 1
ATOM 563 C CA . ALA A 1 82 ? -25.920 24.536 -37.511 1.00 50.62 82 ALA A CA 1
ATOM 564 C C . ALA A 1 82 ? -24.437 24.697 -37.933 1.00 50.62 82 ALA A C 1
ATOM 566 O O . ALA A 1 82 ? -23.544 24.838 -37.103 1.00 50.62 82 ALA A O 1
ATOM 567 N N . ASP A 1 83 ? -24.238 24.685 -39.253 1.00 51.78 83 ASP A N 1
ATOM 568 C CA . ASP A 1 83 ? -23.457 25.589 -40.123 1.00 51.78 83 ASP A CA 1
ATOM 569 C C . ASP A 1 83 ? -22.106 26.241 -39.701 1.00 51.78 83 ASP A C 1
ATOM 571 O O . ASP A 1 83 ? -22.018 27.078 -38.804 1.00 51.78 83 ASP A O 1
ATOM 575 N N . ALA A 1 84 ? -21.116 25.954 -40.562 1.00 54.28 84 ALA A N 1
ATOM 576 C CA . ALA A 1 84 ? -20.046 26.786 -41.138 1.00 54.28 84 ALA A CA 1
ATOM 577 C C . ALA A 1 84 ? -18.959 27.472 -40.281 1.00 54.28 84 ALA A C 1
ATOM 579 O O . ALA A 1 84 ? -19.139 28.546 -39.712 1.00 54.28 84 ALA A O 1
ATOM 580 N N . GLY A 1 85 ? -17.725 27.006 -40.526 1.00 54.91 85 GLY A N 1
ATOM 581 C CA . GLY A 1 85 ? -16.787 27.803 -41.327 1.00 54.91 85 GLY A CA 1
ATOM 582 C C . GLY A 1 85 ? -15.499 28.240 -40.633 1.00 54.91 85 GLY A C 1
ATOM 583 O O . GLY A 1 85 ? -15.437 29.347 -40.106 1.00 54.91 85 GLY A O 1
ATOM 584 N N . ALA A 1 86 ? -14.439 27.435 -40.755 1.00 53.28 86 ALA A N 1
ATOM 585 C CA . ALA A 1 86 ? -13.055 27.915 -40.733 1.00 53.28 86 ALA A CA 1
ATOM 586 C C . ALA A 1 86 ? -12.104 26.846 -41.296 1.00 53.28 86 ALA A C 1
ATOM 588 O O . ALA A 1 86 ? -11.736 25.899 -40.607 1.00 53.28 86 ALA A O 1
ATOM 589 N N . GLU A 1 87 ? -11.687 27.034 -42.547 1.00 60.62 87 GLU A N 1
ATOM 590 C CA . GLU A 1 87 ? -10.549 26.334 -43.140 1.00 60.62 87 GLU A CA 1
ATOM 591 C C . GLU A 1 87 ? -9.269 26.846 -42.458 1.00 60.62 87 GLU A C 1
ATOM 593 O O . GLU A 1 87 ? -8.863 27.996 -42.657 1.00 60.62 87 GLU A O 1
ATOM 598 N N . ALA A 1 88 ? -8.640 26.009 -41.640 1.00 55.31 88 ALA A N 1
ATOM 599 C CA . ALA A 1 88 ? -7.260 26.191 -41.224 1.00 55.31 88 ALA A CA 1
ATOM 600 C C . ALA A 1 88 ? -6.497 24.920 -41.596 1.00 55.31 88 ALA A C 1
ATOM 602 O O . ALA A 1 88 ? -6.769 23.853 -41.050 1.00 55.31 88 ALA A O 1
ATOM 603 N N . ASP A 1 89 ? -5.564 25.054 -42.541 1.00 57.53 89 ASP A N 1
ATOM 604 C CA . ASP A 1 89 ? -4.482 24.101 -42.788 1.00 57.53 89 ASP A CA 1
ATOM 605 C C . ASP A 1 89 ? -3.737 23.864 -41.467 1.00 57.53 89 ASP A C 1
ATOM 607 O O . ASP A 1 89 ? -2.895 24.664 -41.046 1.00 57.53 89 ASP A O 1
ATOM 611 N N . VAL A 1 90 ? -4.095 22.781 -40.781 1.00 58.12 90 VAL A N 1
ATOM 612 C CA . VAL A 1 90 ? -3.322 22.238 -39.672 1.00 58.12 90 VAL A CA 1
ATOM 613 C C . VAL A 1 90 ? -2.452 21.145 -40.266 1.00 58.12 90 VAL A C 1
ATOM 615 O O . VAL A 1 90 ? -2.931 20.103 -40.708 1.00 58.12 90 VAL A O 1
ATOM 618 N N . GLU A 1 91 ? -1.162 21.456 -40.322 1.00 52.78 91 GLU A N 1
ATOM 619 C CA . GLU A 1 91 ? -0.070 20.534 -40.603 1.00 52.78 91 GLU A CA 1
ATOM 620 C C . GLU A 1 91 ? -0.313 19.195 -39.904 1.00 52.78 91 GLU A C 1
ATOM 622 O O . GLU A 1 91 ? -0.624 19.168 -38.713 1.00 52.78 91 GLU A O 1
ATOM 627 N N . ALA A 1 92 ? -0.150 18.108 -40.659 1.00 55.09 92 ALA A N 1
ATOM 628 C CA . ALA A 1 92 ? -0.263 16.731 -40.207 1.00 55.09 92 ALA A CA 1
ATOM 629 C C . ALA A 1 92 ? 0.596 16.480 -38.954 1.00 55.09 92 ALA A C 1
ATOM 631 O O . ALA A 1 92 ? 1.773 16.115 -39.033 1.00 55.09 92 ALA A O 1
ATOM 632 N N . GLY A 1 93 ? -0.015 16.680 -37.789 1.00 49.53 93 GLY A N 1
ATOM 633 C CA . GLY A 1 93 ? 0.383 16.049 -36.550 1.00 49.53 93 GLY A CA 1
ATOM 634 C C . GLY A 1 93 ? 0.076 14.572 -36.707 1.00 49.53 93 GLY A C 1
ATOM 635 O O . GLY A 1 93 ? -1.001 14.186 -37.142 1.00 49.53 93 GLY A O 1
ATOM 636 N N . THR A 1 94 ? 1.068 13.739 -36.457 1.00 44.22 94 THR A N 1
ATOM 637 C CA . THR A 1 94 ? 0.871 12.298 -36.429 1.00 44.22 94 THR A CA 1
ATOM 638 C C . THR A 1 94 ? 0.076 11.983 -35.170 1.00 44.22 94 THR A C 1
ATOM 640 O O . THR A 1 94 ? 0.657 11.880 -34.091 1.00 44.22 94 THR A O 1
ATOM 643 N N . ASP A 1 95 ? -1.245 11.873 -35.316 1.00 45.84 95 ASP A N 1
ATOM 644 C CA . ASP A 1 95 ? -2.140 11.282 -34.322 1.00 45.84 95 ASP A CA 1
ATOM 645 C C . ASP A 1 95 ? -1.728 9.821 -34.172 1.00 45.84 95 ASP A C 1
ATOM 647 O O . ASP A 1 95 ? -2.165 8.907 -34.871 1.00 45.84 95 ASP A O 1
ATOM 651 N N . THR A 1 96 ? -0.732 9.623 -33.319 1.00 51.78 96 THR A N 1
ATOM 652 C CA . THR A 1 96 ? -0.370 8.302 -32.848 1.00 51.78 96 THR A CA 1
ATOM 653 C C . THR A 1 96 ? -1.313 8.048 -31.687 1.00 51.78 96 THR A C 1
ATOM 655 O O . THR A 1 96 ? -0.922 8.170 -30.529 1.00 51.78 96 THR A O 1
ATOM 658 N N . ASP A 1 97 ? -2.571 7.759 -32.024 1.00 45.88 97 ASP A N 1
ATOM 659 C CA . ASP A 1 97 ? -3.578 7.205 -31.121 1.00 45.88 97 ASP A CA 1
ATOM 660 C C . ASP A 1 97 ? -3.134 5.788 -30.746 1.00 45.88 97 ASP A C 1
ATOM 662 O O . ASP A 1 97 ? -3.619 4.768 -31.235 1.00 45.88 97 ASP A O 1
ATOM 666 N N . ALA A 1 98 ? -2.098 5.722 -29.920 1.00 49.91 98 ALA A N 1
ATOM 667 C CA . ALA A 1 98 ? -1.875 4.587 -29.062 1.00 49.91 98 ALA A CA 1
ATOM 668 C C . ALA A 1 98 ? -2.576 4.926 -27.747 1.00 49.91 98 ALA A C 1
ATOM 670 O O . ALA A 1 98 ? -1.926 5.314 -26.779 1.00 49.91 98 ALA A O 1
ATOM 671 N N . ASP A 1 99 ? -3.903 4.762 -27.722 1.00 51.06 99 ASP A N 1
ATOM 672 C CA . ASP A 1 99 ? -4.724 4.666 -26.506 1.00 51.06 99 ASP A CA 1
ATOM 673 C C . ASP A 1 99 ? -4.376 3.383 -25.719 1.00 51.06 99 ASP A C 1
ATOM 675 O O . ASP A 1 99 ? -5.230 2.595 -25.323 1.00 51.06 99 ASP A O 1
ATOM 679 N N . GLY A 1 100 ? -3.084 3.133 -25.500 1.00 52.00 100 GLY A N 1
ATOM 680 C CA . GLY A 1 100 ? -2.624 2.319 -24.389 1.00 52.00 100 GLY A CA 1
ATOM 681 C C . GLY A 1 100 ? -2.743 3.197 -23.157 1.00 52.00 100 GLY A C 1
ATOM 682 O O . GLY A 1 100 ? -1.772 3.850 -22.784 1.00 52.00 100 GLY A O 1
ATOM 683 N N . GLY A 1 101 ? -3.963 3.303 -22.627 1.00 54.06 101 GLY A N 1
ATOM 684 C CA . GLY A 1 101 ? -4.336 4.200 -21.540 1.00 54.06 101 GLY A CA 1
ATOM 685 C C . GLY A 1 101 ? -3.556 3.904 -20.268 1.00 54.06 101 GLY A C 1
ATOM 686 O O . GLY A 1 101 ? -4.034 3.227 -19.373 1.00 54.06 101 GLY A O 1
ATOM 687 N N . THR A 1 102 ? -2.341 4.429 -20.157 1.00 64.75 102 THR A N 1
ATOM 688 C CA . THR A 1 102 ? -1.631 4.447 -18.885 1.00 64.75 102 THR A CA 1
ATOM 689 C C . THR A 1 102 ? -2.335 5.449 -17.982 1.00 64.75 102 THR A C 1
ATOM 691 O O . THR A 1 102 ? -2.178 6.663 -18.158 1.00 64.75 102 THR A O 1
ATOM 694 N N . ARG A 1 103 ? -3.124 4.957 -17.021 1.00 81.19 103 ARG A N 1
ATOM 695 C CA . ARG A 1 103 ? -3.684 5.797 -15.959 1.00 81.19 103 ARG A CA 1
ATOM 696 C C . ARG A 1 103 ? -2.522 6.458 -15.196 1.00 81.19 103 ARG A C 1
ATOM 698 O O . ARG A 1 103 ? -1.571 5.768 -14.829 1.00 81.19 103 ARG A O 1
ATOM 705 N N . PRO A 1 104 ? -2.538 7.783 -14.971 1.00 86.19 104 PRO A N 1
ATOM 706 C CA . PRO A 1 104 ? -1.513 8.422 -14.152 1.00 86.19 104 PRO A CA 1
ATOM 707 C C . PRO A 1 104 ? -1.559 7.873 -12.715 1.00 86.19 104 PRO A C 1
ATOM 709 O O . PRO A 1 104 ? -2.632 7.462 -12.263 1.00 86.19 104 PRO A O 1
ATOM 712 N N . PRO A 1 105 ? -0.429 7.885 -11.983 1.00 91.69 105 PRO A N 1
ATOM 713 C CA . PRO A 1 105 ? -0.432 7.518 -10.573 1.00 91.69 105 PRO A CA 1
ATOM 714 C C . PRO A 1 105 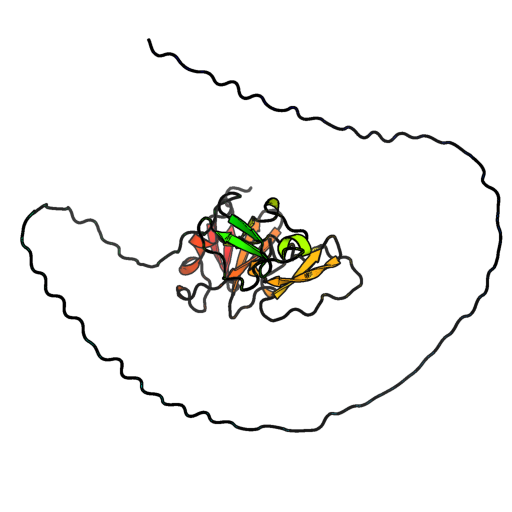? -1.388 8.426 -9.787 1.00 91.69 105 PRO A C 1
ATOM 716 O O . PRO A 1 105 ? -1.503 9.622 -10.066 1.00 91.69 105 PRO A O 1
ATOM 719 N N . GLU A 1 106 ? -2.054 7.862 -8.786 1.00 93.06 106 GLU A N 1
ATOM 720 C CA . GLU A 1 106 ? -2.961 8.577 -7.879 1.00 93.06 106 GLU A CA 1
ATOM 721 C C . GLU A 1 106 ? -2.199 9.559 -6.982 1.00 93.06 106 GLU A C 1
ATOM 723 O O . GLU A 1 106 ? -2.728 10.594 -6.573 1.00 93.06 106 GLU A O 1
ATOM 728 N N . CYS A 1 107 ? -0.933 9.253 -6.704 1.00 94.56 107 CYS A N 1
ATOM 729 C CA . CYS A 1 107 ? -0.055 10.057 -5.872 1.00 94.56 107 CYS A CA 1
ATOM 730 C C . CYS A 1 107 ? 1.393 10.002 -6.365 1.00 94.56 107 CYS A C 1
ATOM 732 O O . CYS A 1 107 ? 1.829 9.041 -6.999 1.00 94.56 107 CYS A O 1
ATOM 734 N N . VAL A 1 108 ? 2.170 11.037 -6.040 1.00 92.12 108 VAL A N 1
ATOM 735 C CA . VAL A 1 108 ? 3.622 11.051 -6.248 1.00 92.12 108 VAL A CA 1
ATOM 736 C C . VAL A 1 108 ? 4.279 11.691 -5.028 1.00 92.12 108 VAL A C 1
ATOM 738 O O . VAL A 1 108 ? 4.086 12.875 -4.754 1.00 92.12 108 VAL A O 1
ATOM 741 N N . GLY A 1 109 ? 5.089 10.913 -4.309 1.00 86.31 109 GLY A N 1
ATOM 742 C CA . GLY A 1 109 ? 5.711 11.347 -3.057 1.00 86.31 109 GLY A CA 1
ATOM 743 C C . GLY A 1 109 ? 4.709 11.483 -1.904 1.00 86.31 109 GLY A C 1
ATOM 744 O O . GLY A 1 109 ? 3.638 10.891 -1.921 1.00 86.31 109 GLY A O 1
ATOM 745 N N . GLU A 1 110 ? 5.059 12.270 -0.887 1.00 78.19 110 GLU A N 1
ATOM 746 C CA . GLU A 1 110 ? 4.269 12.414 0.353 1.00 78.19 110 GLU A CA 1
ATOM 747 C C . GLU A 1 110 ? 3.025 13.315 0.197 1.00 78.19 110 GLU A C 1
ATOM 749 O O . GLU A 1 110 ? 2.239 13.477 1.126 1.00 78.19 110 GLU A O 1
ATOM 754 N N . GLY A 1 111 ? 2.842 13.940 -0.970 1.00 79.00 111 GLY A N 1
ATOM 755 C CA . GLY A 1 111 ? 1.707 14.811 -1.266 1.00 79.00 111 GLY A CA 1
ATOM 756 C C . GLY A 1 111 ? 0.785 14.167 -2.294 1.00 79.00 111 GLY A C 1
ATOM 757 O O . GLY A 1 111 ? 1.205 13.901 -3.414 1.00 79.00 111 GLY A O 1
ATOM 758 N N . GLY A 1 112 ? -0.478 13.941 -1.942 1.00 91.25 112 GLY A N 1
ATOM 759 C CA . GLY A 1 112 ? -1.480 13.417 -2.881 1.00 91.25 112 GLY A CA 1
ATOM 760 C C . GLY A 1 112 ? -2.486 12.467 -2.249 1.00 91.25 112 GLY A C 1
ATOM 761 O O . GLY A 1 112 ? -3.568 12.294 -2.794 1.00 91.25 112 GLY A O 1
ATOM 762 N N . CYS A 1 113 ? -2.159 11.931 -1.077 1.00 96.50 113 CYS A N 1
ATOM 763 C CA . CYS A 1 113 ? -3.035 11.048 -0.327 1.00 96.50 113 CYS A CA 1
ATOM 764 C C . CYS A 1 113 ? -3.584 11.740 0.915 1.00 96.50 113 CYS A C 1
ATOM 766 O O . CYS A 1 113 ? -2.912 12.558 1.547 1.00 96.50 113 CYS A O 1
ATOM 768 N N . THR A 1 114 ? -4.819 11.406 1.268 1.00 95.94 114 THR A N 1
ATOM 769 C CA . THR A 1 114 ? -5.472 11.874 2.489 1.00 95.94 114 THR A CA 1
ATOM 770 C C . THR A 1 114 ? -6.052 10.694 3.243 1.00 95.94 114 THR A C 1
ATOM 772 O O . THR A 1 114 ? -6.684 9.828 2.641 1.00 95.94 114 THR A O 1
ATOM 775 N N . LEU A 1 115 ? -5.849 10.657 4.562 1.00 95.56 115 LEU A N 1
ATOM 776 C CA . LEU A 1 115 ? -6.494 9.649 5.393 1.00 95.56 115 LEU A CA 1
ATOM 777 C C . LEU A 1 115 ? -7.981 9.971 5.498 1.00 95.56 115 LEU A C 1
ATOM 779 O O . LEU A 1 115 ? -8.361 10.997 6.073 1.00 95.56 115 LEU A O 1
ATOM 783 N N . TYR A 1 116 ? -8.818 9.076 4.991 1.00 95.75 116 TYR A N 1
ATOM 784 C CA . TYR A 1 116 ? -10.241 9.111 5.250 1.00 95.75 116 TYR A CA 1
ATOM 785 C C . TYR A 1 116 ? -10.558 8.301 6.503 1.00 95.75 116 TYR A C 1
ATOM 787 O O . TYR A 1 116 ? -10.257 7.111 6.602 1.00 95.75 116 TYR A O 1
ATOM 795 N N . THR A 1 117 ? -11.151 8.983 7.479 1.00 95.75 117 THR A N 1
ATOM 796 C CA . THR A 1 117 ? -11.432 8.443 8.807 1.00 95.75 117 THR A CA 1
ATOM 797 C C . THR A 1 117 ? -12.895 8.669 9.140 1.00 95.75 117 THR A C 1
ATOM 799 O O . THR A 1 117 ? -13.346 9.800 9.332 1.00 95.75 117 THR A O 1
ATOM 802 N N . ASP A 1 118 ? -13.651 7.582 9.197 1.00 95.50 118 ASP A N 1
ATOM 803 C CA . ASP A 1 118 ? -15.048 7.602 9.596 1.00 95.50 118 ASP A CA 1
ATOM 804 C C . ASP A 1 118 ? -15.386 6.366 10.446 1.00 95.50 118 ASP A C 1
ATOM 806 O O . ASP A 1 118 ? -14.515 5.678 10.987 1.00 95.50 118 ASP A O 1
ATOM 810 N N . CYS A 1 119 ? -16.676 6.104 10.615 1.00 96.62 119 CYS A N 1
ATOM 811 C CA . CYS A 1 119 ? -17.172 4.994 11.416 1.00 96.62 119 CYS A CA 1
ATOM 812 C C . CYS A 1 119 ? -17.142 3.640 10.706 1.00 96.62 119 CYS A C 1
ATOM 814 O O . CYS A 1 119 ? -17.289 2.615 11.366 1.00 96.62 119 CYS A O 1
ATOM 816 N N . CYS A 1 120 ? -16.990 3.627 9.384 1.00 95.62 120 CYS A N 1
ATOM 817 C CA . CYS A 1 120 ? -17.106 2.436 8.551 1.00 95.62 120 CYS A CA 1
ATOM 818 C C . CYS A 1 120 ? -15.761 1.999 7.964 1.00 95.62 120 CYS A C 1
ATOM 820 O O . CYS A 1 120 ? -15.597 0.855 7.554 1.00 95.62 120 CYS A O 1
ATOM 822 N N . SER A 1 121 ? -14.806 2.914 7.862 1.00 93.06 121 SER A N 1
ATOM 823 C CA . SER A 1 121 ? -13.679 2.806 6.956 1.00 93.06 121 SER A CA 1
ATOM 824 C C . SER A 1 121 ? -12.481 3.586 7.482 1.00 93.06 121 SER A C 1
ATOM 826 O O . SER A 1 121 ? -12.588 4.617 8.149 1.00 93.06 121 SER A O 1
ATOM 828 N N . CYS A 1 122 ? -11.310 3.026 7.209 1.00 94.25 122 CYS A N 1
ATOM 829 C CA . CYS A 1 122 ? -10.038 3.679 7.431 1.00 94.25 122 CYS A CA 1
ATOM 830 C C . CYS A 1 122 ? -9.155 3.396 6.225 1.00 94.25 122 CYS A C 1
ATOM 832 O O . CYS A 1 122 ? -8.610 2.298 6.120 1.00 94.25 122 CYS A O 1
ATOM 834 N N . LEU A 1 123 ? -9.119 4.360 5.311 1.00 93.88 123 LEU A N 1
ATOM 835 C CA . LEU A 1 123 ? -8.623 4.197 3.948 1.00 93.88 123 LEU A CA 1
ATOM 836 C C . LEU A 1 123 ? -7.769 5.408 3.600 1.00 93.88 123 LEU A C 1
ATOM 838 O O . LEU A 1 123 ? -8.089 6.528 4.017 1.00 93.88 123 LEU A O 1
ATOM 842 N N . ALA A 1 124 ? -6.731 5.215 2.801 1.00 95.94 124 ALA A N 1
ATOM 843 C CA . ALA A 1 124 ? -6.055 6.333 2.167 1.00 95.94 124 ALA A CA 1
ATOM 844 C C . ALA A 1 124 ? -6.692 6.609 0.803 1.00 95.94 124 ALA A C 1
ATOM 846 O O . ALA A 1 124 ? -6.735 5.738 -0.054 1.00 95.94 124 ALA A O 1
ATOM 847 N N . LEU A 1 125 ? -7.175 7.833 0.599 1.00 95.31 125 LEU A N 1
ATOM 848 C CA . LEU A 1 125 ? -7.817 8.247 -0.649 1.00 95.31 125 LEU A CA 1
ATOM 849 C C . LEU A 1 125 ? -6.944 9.233 -1.411 1.00 95.31 125 LEU A C 1
ATOM 851 O O . LEU A 1 125 ? -6.277 10.083 -0.800 1.00 95.31 125 LEU A O 1
ATOM 855 N N . ALA A 1 126 ? -7.010 9.166 -2.738 1.00 95.12 126 ALA A N 1
ATOM 856 C CA . ALA A 1 126 ? -6.387 10.159 -3.596 1.00 95.12 126 ALA A CA 1
ATOM 857 C C . ALA A 1 126 ? -7.041 11.537 -3.405 1.00 95.12 126 ALA A C 1
ATOM 859 O O . ALA A 1 126 ? -8.216 11.673 -3.048 1.00 95.12 126 ALA A O 1
ATOM 860 N N . ALA A 1 127 ? -6.283 12.603 -3.653 1.00 92.00 127 ALA A N 1
ATOM 861 C CA . ALA A 1 127 ? -6.785 13.962 -3.514 1.00 92.00 127 ALA A CA 1
ATOM 862 C C . ALA A 1 127 ? -8.010 14.210 -4.419 1.00 92.00 127 ALA A C 1
ATOM 864 O O . ALA A 1 127 ? -7.905 14.248 -5.643 1.00 92.00 127 ALA A O 1
ATOM 865 N N . GLY A 1 128 ? -9.167 14.450 -3.796 1.00 91.38 128 GLY A N 1
ATOM 866 C CA . GLY A 1 128 ? -10.431 14.716 -4.491 1.00 91.38 128 GLY A CA 1
ATOM 867 C C . GLY A 1 128 ? -11.271 13.474 -4.795 1.00 91.38 128 GLY A C 1
ATOM 868 O O . GLY A 1 128 ? -12.380 13.625 -5.306 1.00 91.38 128 GLY A O 1
ATOM 869 N N . GLU A 1 129 ? -10.791 12.279 -4.454 1.00 94.44 129 GLU A N 1
ATOM 870 C CA . GLU A 1 129 ? -11.580 11.054 -4.529 1.00 94.44 129 GLU A CA 1
ATOM 871 C C . GLU A 1 129 ? -12.698 11.075 -3.470 1.00 94.44 129 GLU A C 1
ATOM 873 O O . GLU A 1 129 ? -12.445 11.386 -2.299 1.00 94.44 129 GLU A O 1
ATOM 878 N N . PRO A 1 130 ? -13.959 10.808 -3.856 1.00 94.88 130 PRO A N 1
ATOM 879 C CA . PRO A 1 130 ? -15.049 10.757 -2.900 1.00 94.88 130 PRO A CA 1
ATOM 880 C C . PRO A 1 130 ? -14.919 9.506 -2.019 1.00 94.88 130 PRO A C 1
ATOM 882 O O . PRO A 1 130 ? -14.712 8.412 -2.542 1.00 94.88 130 PRO A O 1
ATOM 885 N N . PRO A 1 131 ? -15.094 9.629 -0.696 1.00 93.31 131 PRO A N 1
ATOM 886 C CA . PRO A 1 131 ? -15.054 8.473 0.182 1.00 93.31 131 PRO A CA 1
ATOM 887 C C . PRO A 1 131 ? -16.231 7.522 -0.056 1.00 93.31 131 PRO A C 1
ATOM 889 O O . PRO A 1 131 ? -17.308 7.967 -0.479 1.00 93.31 131 PRO A O 1
ATOM 892 N N . PRO A 1 132 ? -16.074 6.229 0.281 1.00 93.19 132 PRO A N 1
ATOM 893 C CA . PRO A 1 132 ? -17.186 5.296 0.240 1.00 93.19 132 PRO A CA 1
ATOM 894 C C . PRO A 1 132 ? -18.295 5.739 1.208 1.00 93.19 132 PRO A C 1
ATOM 896 O O . PRO A 1 132 ? -18.023 6.317 2.264 1.00 93.19 132 PRO A O 1
ATOM 899 N N . PRO A 1 133 ? -19.569 5.493 0.869 1.00 94.50 133 PRO A N 1
ATOM 900 C CA . PRO A 1 133 ? -20.679 5.906 1.711 1.00 94.50 133 PRO A CA 1
ATOM 901 C C . PRO A 1 133 ? -20.682 5.134 3.035 1.00 94.50 133 PRO A C 1
ATOM 903 O O . PRO A 1 133 ? -20.720 3.905 3.050 1.00 94.50 133 PRO A O 1
ATOM 906 N N . CYS A 1 134 ? -20.753 5.861 4.150 1.00 96.50 134 CYS A N 1
ATOM 907 C CA . CYS A 1 134 ? -20.951 5.282 5.475 1.00 96.50 134 CYS A CA 1
ATOM 908 C C . CYS A 1 134 ? -22.374 5.550 5.971 1.00 96.50 134 CYS A C 1
ATOM 910 O O . CYS A 1 134 ? -22.796 6.692 6.155 1.00 96.50 134 CYS A O 1
ATOM 912 N N . GLY A 1 135 ? -23.133 4.476 6.205 1.00 95.44 135 GLY A N 1
ATOM 913 C CA . GLY A 1 135 ? -24.503 4.551 6.729 1.00 95.44 135 GLY A CA 1
ATOM 914 C C . GLY A 1 135 ? -24.591 4.958 8.206 1.00 95.44 135 GLY A C 1
ATOM 915 O O . GLY A 1 135 ? -25.691 5.111 8.735 1.00 95.44 135 GLY A O 1
ATOM 916 N N . ILE A 1 136 ? -23.451 5.119 8.881 1.00 95.69 136 ILE A N 1
ATOM 917 C CA . ILE A 1 136 ? -23.353 5.467 10.298 1.00 95.69 136 ILE A CA 1
ATOM 918 C C . ILE A 1 136 ? -22.918 6.928 10.400 1.00 95.69 136 ILE A C 1
ATOM 920 O O . ILE A 1 136 ? -21.794 7.273 10.054 1.00 95.69 136 ILE A O 1
ATOM 924 N N . THR A 1 137 ? -23.809 7.792 10.885 1.00 92.75 137 THR A N 1
ATOM 925 C CA . THR A 1 137 ? -23.535 9.236 10.965 1.00 92.75 137 THR A CA 1
ATOM 926 C C . THR A 1 137 ? -22.548 9.594 12.077 1.00 92.75 137 THR A C 1
ATOM 928 O O . THR A 1 137 ? -21.788 10.545 11.930 1.00 92.75 137 THR A O 1
ATOM 931 N N . GLU A 1 138 ? -22.552 8.849 13.187 1.00 93.75 138 GLU A N 1
ATOM 932 C CA . GLU A 1 138 ? -21.696 9.109 14.348 1.00 93.75 138 GLU A CA 1
ATOM 933 C C . GLU A 1 138 ? -21.266 7.796 15.019 1.00 93.75 138 GLU A C 1
ATOM 935 O O . GLU A 1 138 ? -22.062 6.873 15.196 1.00 93.75 138 GLU A O 1
ATOM 940 N N . CYS A 1 139 ? -20.006 7.734 15.439 1.00 96.69 139 CYS A N 1
ATOM 941 C CA . CYS A 1 139 ? -19.417 6.656 16.227 1.00 96.69 139 CYS A CA 1
ATOM 942 C C . CYS A 1 139 ? -18.573 7.264 17.344 1.00 96.69 139 CYS A C 1
ATOM 944 O O . CYS A 1 139 ? -18.081 8.386 17.239 1.00 96.69 139 CYS A O 1
ATOM 946 N N . PHE A 1 140 ? -18.401 6.513 18.431 1.00 96.88 140 PHE A N 1
ATOM 947 C CA . PHE A 1 140 ? -17.618 6.977 19.576 1.00 96.88 140 PHE A CA 1
ATOM 948 C C . PHE A 1 140 ? -16.116 7.085 19.258 1.00 96.88 140 PHE A C 1
ATOM 950 O O . PHE A 1 140 ? -15.436 7.969 19.770 1.00 96.88 140 PHE A O 1
ATOM 957 N N . VAL A 1 141 ? -15.614 6.193 18.402 1.00 96.94 141 VAL A N 1
ATOM 958 C CA . VAL A 1 141 ? -14.238 6.169 17.894 1.00 96.94 141 VAL A CA 1
ATOM 959 C C . VAL A 1 141 ? -14.317 5.815 16.413 1.00 96.94 141 VAL A C 1
ATOM 961 O O . VAL A 1 141 ? -15.058 4.899 16.053 1.00 96.94 141 VAL A O 1
ATOM 964 N N . THR A 1 142 ? -13.584 6.537 15.566 1.00 96.19 142 THR A N 1
ATOM 965 C CA . THR A 1 142 ? -13.487 6.205 14.139 1.00 96.19 142 THR A CA 1
ATOM 966 C C . THR A 1 142 ? -12.644 4.951 13.940 1.00 96.19 142 THR A C 1
ATOM 968 O O . THR A 1 142 ? -11.823 4.588 14.789 1.00 96.19 142 THR A O 1
ATOM 971 N N . THR A 1 143 ? -12.795 4.299 12.793 1.00 94.00 143 THR A N 1
ATOM 972 C CA . THR A 1 143 ? -12.037 3.090 12.465 1.00 94.00 143 THR A CA 1
ATOM 973 C C . THR A 1 143 ? -10.526 3.339 12.511 1.00 94.00 143 THR A C 1
ATOM 975 O O . THR A 1 143 ? -9.799 2.522 13.073 1.00 94.00 143 THR A O 1
ATOM 978 N N . CYS A 1 144 ? -10.041 4.482 12.007 1.00 94.88 144 CYS A N 1
ATOM 979 C CA . CYS A 1 144 ? -8.609 4.797 12.057 1.00 94.88 144 CYS A CA 1
ATOM 980 C C . CYS A 1 144 ? -8.104 5.028 13.477 1.00 94.88 144 CYS A C 1
ATOM 982 O O . CYS A 1 144 ? -7.074 4.478 13.855 1.00 94.88 144 CYS A O 1
ATOM 984 N N . SER A 1 145 ? -8.842 5.783 14.298 1.00 94.75 145 SER A N 1
ATOM 985 C CA . SER A 1 145 ? -8.423 6.036 15.679 1.00 94.75 145 SER A CA 1
ATOM 986 C C . SER A 1 145 ? -8.420 4.760 16.519 1.00 94.75 145 SER A C 1
ATOM 988 O O . SER A 1 145 ? -7.528 4.581 17.344 1.00 94.75 145 SER A O 1
ATOM 990 N N . ALA A 1 146 ? -9.362 3.842 16.281 1.00 92.81 146 ALA A N 1
ATOM 991 C CA . ALA A 1 146 ? -9.369 2.529 16.926 1.00 92.81 146 ALA A CA 1
ATOM 992 C C . ALA A 1 146 ? -8.151 1.673 16.533 1.00 92.81 146 ALA A C 1
ATOM 994 O O . ALA A 1 146 ? -7.705 0.842 17.321 1.00 92.81 146 ALA A O 1
ATOM 995 N N . ARG A 1 147 ? -7.606 1.899 15.331 1.00 90.56 147 ARG A N 1
ATOM 996 C CA . ARG A 1 147 ? -6.398 1.248 14.805 1.00 90.56 147 ARG A CA 1
ATOM 997 C C . ARG A 1 147 ? -5.109 2.017 15.109 1.00 90.56 147 ARG A C 1
ATOM 999 O O . ARG A 1 147 ? -4.038 1.542 14.758 1.00 90.56 147 ARG A O 1
ATOM 1006 N N . GLY A 1 148 ? -5.204 3.168 15.776 1.00 92.50 148 GLY A N 1
ATOM 1007 C CA . GLY A 1 148 ? -4.051 3.998 16.118 1.00 92.50 148 GLY A CA 1
ATOM 1008 C C . GLY A 1 148 ? -3.388 4.673 14.919 1.00 92.50 148 GLY A C 1
ATOM 1009 O O . GLY A 1 148 ? -2.206 4.971 15.015 1.00 92.50 148 GLY A O 1
ATOM 1010 N N . MET A 1 149 ? -4.128 4.895 13.829 1.00 93.75 149 MET A N 1
ATOM 1011 C CA . MET A 1 149 ? -3.605 5.551 12.632 1.00 93.75 149 MET A CA 1
ATOM 1012 C C . MET A 1 149 ? -4.026 7.012 12.535 1.00 93.75 149 MET A C 1
ATOM 1014 O O . MET A 1 149 ? -5.161 7.381 12.870 1.00 93.75 149 MET A O 1
ATOM 1018 N N . ASP A 1 150 ? -3.113 7.827 12.025 1.00 95.38 150 ASP A N 1
ATOM 1019 C CA . ASP A 1 150 ? -3.300 9.235 11.737 1.00 95.38 150 ASP A CA 1
ATOM 1020 C C . ASP A 1 150 ? -2.813 9.612 10.327 1.00 95.38 150 ASP A C 1
ATOM 1022 O O . ASP A 1 150 ? -2.345 8.789 9.543 1.00 95.38 150 ASP A O 1
ATOM 1026 N N . ALA A 1 151 ? -3.014 10.874 9.948 1.00 94.25 151 ALA A N 1
ATOM 1027 C CA . ALA A 1 151 ? -2.725 11.335 8.593 1.00 94.25 151 ALA A CA 1
ATOM 1028 C C . ALA A 1 151 ? -1.239 11.236 8.199 1.00 94.25 151 ALA A C 1
ATOM 1030 O O . ALA A 1 151 ? -0.944 11.305 7.010 1.00 94.25 151 ALA A O 1
ATOM 1031 N N . ALA A 1 152 ? -0.320 11.110 9.161 1.00 94.19 152 ALA A N 1
ATOM 1032 C CA . ALA A 1 152 ? 1.104 10.930 8.903 1.00 94.19 152 ALA A CA 1
ATOM 1033 C C . ALA A 1 152 ? 1.471 9.485 8.536 1.00 94.19 152 ALA A C 1
ATOM 1035 O O . ALA A 1 152 ? 2.548 9.276 7.984 1.00 94.19 152 ALA A O 1
ATOM 1036 N N . ASP A 1 153 ? 0.601 8.512 8.822 1.00 94.19 153 ASP A N 1
ATOM 1037 C CA . ASP A 1 153 ? 0.827 7.111 8.450 1.00 94.19 153 ASP A CA 1
ATOM 1038 C C . ASP A 1 153 ? 0.557 6.864 6.961 1.00 94.19 153 ASP A C 1
ATOM 1040 O O . ASP A 1 153 ? 1.133 5.962 6.353 1.00 94.19 153 ASP A O 1
ATOM 1044 N N . VAL A 1 154 ? -0.282 7.703 6.347 1.00 96.00 154 VAL A N 1
ATOM 1045 C CA . VAL A 1 154 ? -0.630 7.587 4.932 1.00 96.00 154 VAL A CA 1
ATOM 1046 C C . VAL A 1 154 ? 0.596 7.781 4.055 1.00 96.00 154 VAL A C 1
ATOM 1048 O O . VAL A 1 154 ? 1.315 8.776 4.153 1.00 96.00 154 VAL A O 1
ATOM 1051 N N . THR A 1 155 ? 0.780 6.852 3.125 1.00 95.31 155 THR A N 1
ATOM 1052 C CA . THR A 1 155 ? 1.905 6.850 2.199 1.00 95.31 155 THR A CA 1
ATOM 1053 C C . THR A 1 155 ? 1.440 6.677 0.760 1.00 95.31 155 THR A C 1
ATOM 1055 O O . THR A 1 155 ? 0.381 6.112 0.482 1.00 95.31 155 THR A O 1
ATOM 1058 N N . CYS A 1 156 ? 2.262 7.166 -0.164 1.00 95.38 156 CYS A N 1
ATOM 1059 C CA . CYS A 1 156 ? 2.132 6.843 -1.572 1.00 95.38 156 CYS A CA 1
ATOM 1060 C C . CYS A 1 156 ? 2.924 5.565 -1.862 1.00 95.38 156 CYS A C 1
ATOM 1062 O O . CYS A 1 156 ? 4.143 5.599 -2.051 1.00 95.38 156 CYS A O 1
ATOM 1064 N N . ALA A 1 157 ? 2.227 4.434 -1.866 1.00 93.94 157 ALA A N 1
ATOM 1065 C CA . ALA A 1 157 ? 2.784 3.119 -2.132 1.00 93.94 157 ALA A CA 1
ATOM 1066 C C . ALA A 1 157 ? 2.482 2.739 -3.580 1.00 93.94 157 ALA A C 1
ATOM 1068 O O . ALA A 1 157 ? 1.327 2.599 -3.967 1.00 93.94 157 ALA A O 1
ATOM 1069 N N . ALA A 1 158 ? 3.520 2.592 -4.401 1.00 93.69 158 ALA A N 1
ATOM 1070 C CA . ALA A 1 158 ? 3.364 2.216 -5.803 1.00 93.69 158 ALA A CA 1
ATOM 1071 C C . ALA A 1 158 ? 2.385 3.080 -6.608 1.00 93.69 158 ALA A C 1
ATOM 1073 O O . ALA A 1 158 ? 1.557 2.574 -7.360 1.00 93.69 158 ALA A O 1
ATOM 1074 N N . GLY A 1 159 ? 2.487 4.401 -6.420 1.00 93.56 159 GLY A N 1
ATOM 1075 C CA . GLY A 1 159 ? 1.635 5.386 -7.090 1.00 93.56 159 GLY A CA 1
ATOM 1076 C C . GLY A 1 159 ? 0.159 5.309 -6.696 1.00 93.56 159 GLY A C 1
ATOM 1077 O O . GLY A 1 159 ? -0.673 5.908 -7.372 1.00 93.56 159 GLY A O 1
ATOM 1078 N N . ARG A 1 160 ? -0.160 4.591 -5.613 1.00 94.62 160 ARG A N 1
ATOM 1079 C CA . ARG A 1 160 ? -1.488 4.444 -5.015 1.00 94.62 160 ARG A CA 1
ATOM 1080 C C . ARG A 1 160 ? -1.448 4.942 -3.577 1.00 94.62 160 ARG A C 1
ATOM 1082 O O . ARG A 1 160 ? -0.406 4.900 -2.915 1.00 94.62 160 ARG A O 1
ATOM 1089 N N . CYS A 1 161 ? -2.583 5.408 -3.085 1.00 96.31 161 CYS A N 1
ATOM 1090 C CA . CYS A 1 161 ? -2.698 5.783 -1.685 1.00 96.31 161 CYS A CA 1
ATOM 1091 C C . CYS A 1 161 ? -2.874 4.542 -0.809 1.00 96.31 161 CYS A C 1
ATOM 1093 O O . CYS A 1 161 ? -3.741 3.720 -1.076 1.00 96.31 161 CYS A O 1
ATOM 1095 N N . ALA A 1 162 ? -2.052 4.418 0.234 1.00 95.56 162 ALA A N 1
ATOM 1096 C CA . ALA A 1 162 ? -2.151 3.352 1.227 1.00 95.56 162 ALA A CA 1
ATOM 1097 C C . ALA A 1 162 ? -2.161 3.944 2.639 1.00 95.56 162 ALA A C 1
ATOM 1099 O O . ALA A 1 162 ? -1.425 4.891 2.933 1.00 95.56 162 ALA A O 1
ATOM 1100 N N . ALA A 1 163 ? -2.974 3.375 3.529 1.00 94.81 163 ALA A N 1
ATOM 1101 C CA . ALA A 1 163 ? -3.068 3.778 4.930 1.00 94.81 163 ALA A CA 1
ATOM 1102 C C . ALA A 1 163 ? -1.751 3.578 5.691 1.00 94.81 163 ALA A C 1
ATOM 1104 O O . ALA A 1 163 ? -1.560 4.186 6.739 1.00 94.81 163 ALA A O 1
ATOM 1105 N N . GLY A 1 164 ? -0.845 2.763 5.144 1.00 94.50 164 GLY A N 1
ATOM 1106 C CA . GLY A 1 164 ? 0.535 2.670 5.595 1.00 94.50 164 GLY A CA 1
ATOM 1107 C C . GLY A 1 164 ? 0.766 1.610 6.665 1.00 94.50 164 GLY A C 1
ATOM 1108 O O . GLY A 1 164 ? 1.730 1.701 7.424 1.00 94.50 164 GLY A O 1
ATOM 1109 N N . TYR A 1 165 ? -0.077 0.574 6.729 1.00 95.19 165 TYR A N 1
ATOM 1110 C CA . TYR A 1 165 ? 0.135 -0.512 7.685 1.00 95.19 165 TYR A CA 1
ATOM 1111 C C . TYR A 1 165 ? 1.482 -1.195 7.437 1.00 95.19 165 TYR A C 1
ATOM 1113 O O . TYR A 1 165 ? 1.833 -1.528 6.304 1.00 95.19 165 TYR A O 1
ATOM 1121 N N . ASN A 1 166 ? 2.234 -1.468 8.499 1.00 93.81 166 ASN A N 1
ATOM 1122 C CA . ASN A 1 166 ? 3.377 -2.361 8.386 1.00 93.81 166 ASN A CA 1
ATOM 1123 C C . ASN A 1 166 ? 2.858 -3.797 8.240 1.00 93.81 166 ASN A C 1
ATOM 1125 O O . ASN A 1 166 ? 2.195 -4.290 9.146 1.00 93.81 166 ASN A O 1
ATOM 1129 N N . CYS A 1 167 ? 3.152 -4.459 7.125 1.00 96.38 167 CYS A N 1
ATOM 1130 C CA . CYS A 1 167 ? 2.768 -5.851 6.870 1.00 96.38 167 CYS A CA 1
ATOM 1131 C C . CYS A 1 167 ? 3.997 -6.750 6.646 1.00 96.38 167 CYS A C 1
ATOM 1133 O O . CYS A 1 167 ? 3.885 -7.865 6.131 1.00 96.38 167 CYS A O 1
ATOM 1135 N N . ASP A 1 168 ? 5.186 -6.269 7.019 1.00 93.81 168 ASP A N 1
ATOM 1136 C CA . ASP A 1 168 ? 6.426 -7.028 6.936 1.00 93.81 168 ASP A CA 1
ATOM 1137 C C . ASP A 1 168 ? 6.644 -7.880 8.187 1.00 93.81 168 ASP A C 1
ATOM 1139 O O . ASP A 1 168 ? 7.093 -7.416 9.243 1.00 93.81 168 ASP A O 1
ATOM 1143 N N . ASP A 1 169 ? 6.377 -9.175 8.030 1.00 94.12 169 ASP A N 1
ATOM 1144 C CA . ASP A 1 169 ? 6.576 -10.163 9.081 1.00 94.12 169 ASP A CA 1
ATOM 1145 C C . ASP A 1 169 ? 8.037 -10.369 9.504 1.00 94.12 169 ASP A C 1
ATOM 1147 O O . ASP A 1 169 ? 8.281 -11.008 10.529 1.00 94.12 169 ASP A O 1
ATOM 1151 N N . SER A 1 170 ? 9.014 -9.826 8.767 1.00 92.44 170 SER A N 1
ATOM 1152 C CA . SER A 1 170 ? 10.437 -10.038 9.052 1.00 92.44 170 SER A CA 1
ATOM 1153 C C . SER A 1 170 ? 10.863 -9.487 10.417 1.00 92.44 170 SER A C 1
ATOM 1155 O O . SER A 1 170 ? 11.866 -9.923 10.988 1.00 92.44 170 SER A O 1
ATOM 1157 N N . THR A 1 171 ? 10.079 -8.551 10.956 1.00 90.69 171 THR A N 1
ATOM 1158 C CA . THR A 1 171 ? 10.318 -7.883 12.241 1.00 90.69 171 THR A CA 1
ATOM 1159 C C . THR A 1 171 ? 9.512 -8.472 13.401 1.00 90.69 171 THR A C 1
ATOM 1161 O O . THR A 1 171 ? 9.688 -8.059 14.552 1.00 90.69 171 THR A O 1
ATOM 1164 N N . VAL A 1 172 ? 8.643 -9.451 13.133 1.00 96.31 172 VAL A N 1
ATOM 1165 C CA . VAL A 1 172 ? 7.774 -10.050 14.147 1.00 96.31 172 VAL A CA 1
ATOM 1166 C C . VAL A 1 172 ? 8.564 -11.027 15.014 1.00 96.31 172 VAL A C 1
ATOM 1168 O O . VAL A 1 172 ? 9.191 -11.961 14.521 1.00 96.31 172 VAL A O 1
ATOM 1171 N N . VAL A 1 173 ? 8.499 -10.842 16.335 1.00 96.75 173 VAL A N 1
ATOM 1172 C CA . VAL A 1 173 ? 9.156 -11.722 17.324 1.00 96.75 173 VAL A CA 1
ATOM 1173 C C . VAL A 1 173 ? 8.181 -12.299 18.351 1.00 96.75 173 VAL A C 1
ATOM 1175 O O . VAL A 1 173 ? 8.597 -12.893 19.348 1.00 96.75 173 VAL A O 1
ATOM 1178 N N . CYS A 1 174 ? 6.875 -12.123 18.150 1.00 95.06 174 CYS A N 1
ATOM 1179 C CA . CYS A 1 174 ? 5.881 -12.688 19.049 1.00 95.06 174 CYS A CA 1
ATOM 1180 C C . CYS A 1 174 ? 5.799 -14.214 18.934 1.00 95.06 174 CYS A C 1
ATOM 1182 O O . CYS A 1 174 ? 5.956 -14.788 17.861 1.00 95.06 174 CYS A O 1
ATOM 1184 N N . LEU A 1 175 ? 5.491 -14.872 20.054 1.00 96.50 175 LEU A N 1
ATOM 1185 C CA . LEU A 1 175 ? 5.345 -16.332 20.116 1.00 96.50 175 LEU A CA 1
ATOM 1186 C C . LEU A 1 175 ? 4.004 -16.826 19.554 1.00 96.50 175 LEU A C 1
ATOM 1188 O O . LEU A 1 175 ? 3.842 -18.015 19.294 1.00 96.50 175 LEU A O 1
ATOM 1192 N N . THR A 1 176 ? 3.032 -15.927 19.404 1.00 96.88 176 THR A N 1
ATOM 1193 C CA . THR A 1 176 ? 1.713 -16.253 18.861 1.00 96.88 176 THR A CA 1
ATOM 1194 C C . THR A 1 176 ? 1.808 -16.401 17.338 1.00 96.88 176 THR A C 1
ATOM 1196 O O . THR A 1 176 ? 2.452 -15.566 16.696 1.00 96.88 176 THR A O 1
ATOM 1199 N N . PRO A 1 177 ? 1.188 -17.437 16.742 1.00 96.50 177 PRO A N 1
ATOM 1200 C CA . PRO A 1 177 ? 1.134 -17.571 15.288 1.00 96.50 177 PRO A CA 1
ATOM 1201 C C . PRO A 1 177 ? 0.390 -16.387 14.641 1.00 96.50 177 PRO A C 1
ATOM 1203 O O . PRO A 1 177 ? -0.433 -15.755 15.313 1.00 96.50 177 PRO A O 1
ATOM 1206 N N . PRO A 1 178 ? 0.658 -16.082 13.356 1.00 96.56 178 PRO A N 1
ATOM 1207 C CA . PRO A 1 178 ? -0.088 -15.060 12.629 1.00 96.56 178 PRO A CA 1
ATOM 1208 C C . PRO A 1 178 ? -1.585 -15.386 12.623 1.00 96.56 178 PRO A C 1
ATOM 1210 O O . PRO A 1 178 ? -1.946 -16.563 12.504 1.00 96.56 178 PRO A O 1
ATOM 1213 N N . PRO A 1 179 ? -2.466 -14.377 12.743 1.00 96.75 179 PRO A N 1
ATOM 1214 C CA . PRO A 1 179 ? -3.893 -14.602 12.586 1.00 96.75 179 PRO A CA 1
ATOM 1215 C C . PRO A 1 179 ? -4.195 -15.062 11.154 1.00 96.75 179 PRO A C 1
ATOM 1217 O O . PRO A 1 179 ? -3.522 -14.662 10.203 1.00 96.75 179 PRO A O 1
ATOM 1220 N N . ALA A 1 180 ? -5.213 -15.910 11.005 1.00 96.69 180 ALA A N 1
ATOM 1221 C CA . ALA A 1 180 ? -5.734 -16.272 9.693 1.00 96.69 180 ALA A CA 1
ATOM 1222 C C . ALA A 1 180 ? -6.534 -15.088 9.140 1.00 96.69 180 ALA A C 1
ATOM 1224 O O . ALA A 1 180 ? -7.514 -14.672 9.762 1.00 96.69 180 ALA A O 1
ATOM 1225 N N . CYS A 1 181 ? -6.102 -14.554 8.000 1.00 96.06 181 CYS A N 1
ATOM 1226 C CA . CYS A 1 181 ? -6.781 -13.455 7.328 1.00 96.06 181 CYS A CA 1
ATOM 1227 C C . CYS A 1 181 ? -7.640 -13.969 6.166 1.00 96.06 181 CYS A C 1
ATOM 1229 O O . CYS A 1 181 ? -7.293 -14.994 5.570 1.00 96.06 181 CYS A O 1
ATOM 1231 N N . PRO A 1 182 ? -8.766 -13.296 5.869 1.00 94.00 182 PRO A N 1
ATOM 1232 C CA . PRO A 1 182 ? -9.526 -13.523 4.646 1.00 94.00 182 PRO A CA 1
ATOM 1233 C C . PRO A 1 182 ? -8.669 -13.360 3.384 1.00 94.00 182 PRO A C 1
ATOM 1235 O O . PRO A 1 182 ? -7.579 -12.790 3.416 1.00 94.00 182 PRO A O 1
ATOM 1238 N N . GLU A 1 183 ? -9.199 -13.836 2.262 1.00 90.25 183 GLU A N 1
ATOM 1239 C CA . GLU A 1 183 ? -8.616 -13.613 0.938 1.00 90.25 183 GLU A CA 1
ATOM 1240 C C . GLU A 1 183 ? -8.458 -12.106 0.646 1.00 90.25 183 GLU A C 1
ATOM 1242 O O . GLU A 1 183 ? -9.296 -11.297 1.048 1.00 90.25 183 GLU A O 1
ATOM 1247 N N . GLY A 1 184 ? -7.338 -11.720 0.024 1.00 91.31 184 GLY A N 1
ATOM 1248 C CA . GLY A 1 184 ? -6.964 -10.317 -0.203 1.00 91.31 184 GLY A CA 1
ATOM 1249 C C . GLY A 1 184 ? -6.461 -9.536 1.026 1.00 91.31 184 GLY A C 1
ATOM 1250 O O . GLY A 1 184 ? -5.985 -8.405 0.869 1.00 91.31 184 GLY A O 1
ATOM 1251 N N . GLU A 1 185 ? -6.513 -10.114 2.232 1.00 94.88 185 GLU A N 1
ATOM 1252 C CA . GLU A 1 185 ? -6.032 -9.497 3.473 1.00 94.88 185 GLU A CA 1
ATOM 1253 C C . GLU A 1 185 ? -4.767 -10.169 4.028 1.00 94.88 185 GLU A C 1
ATOM 1255 O O . GLU A 1 185 ? -4.526 -11.368 3.882 1.00 94.88 185 GLU A O 1
ATOM 1260 N N . VAL A 1 186 ? -3.957 -9.385 4.738 1.00 96.25 186 VAL A N 1
ATOM 1261 C CA . VAL A 1 186 ? -2.723 -9.840 5.386 1.00 96.25 186 VAL A CA 1
ATOM 1262 C C . VAL A 1 186 ? -2.654 -9.359 6.834 1.00 96.25 186 VAL A C 1
ATOM 1264 O O . VAL A 1 186 ? -3.221 -8.317 7.176 1.00 96.25 186 VAL A O 1
ATOM 1267 N N . PRO A 1 187 ? -1.963 -10.097 7.721 1.00 96.94 187 PRO A N 1
ATOM 1268 C CA . PRO A 1 187 ? -1.777 -9.652 9.090 1.00 96.94 187 PRO A CA 1
ATOM 1269 C C . PRO A 1 187 ? -0.854 -8.432 9.112 1.00 96.94 187 PRO A C 1
ATOM 1271 O O . PRO A 1 187 ? 0.292 -8.500 8.668 1.00 96.94 187 PRO A O 1
ATOM 1274 N N . SER A 1 188 ? -1.337 -7.330 9.678 1.00 96.00 188 SER A N 1
ATOM 1275 C CA . SER A 1 188 ? -0.478 -6.194 10.014 1.00 96.00 188 SER A CA 1
ATOM 1276 C C . SER A 1 188 ? 0.492 -6.547 11.150 1.00 96.00 188 SER A C 1
ATOM 1278 O O . SER A 1 188 ? 0.333 -7.542 11.864 1.00 96.00 188 SER A O 1
ATOM 1280 N N . VAL A 1 189 ? 1.498 -5.703 11.344 1.00 95.31 189 VAL A N 1
ATOM 1281 C CA . VAL A 1 189 ? 2.491 -5.770 12.412 1.00 95.31 189 VAL A CA 1
ATOM 1282 C C . VAL A 1 189 ? 2.335 -4.533 13.286 1.00 95.31 189 VAL A C 1
ATOM 1284 O O . VAL A 1 189 ? 2.525 -3.403 12.842 1.00 95.31 189 VAL A O 1
ATOM 1287 N N . SER A 1 190 ? 2.001 -4.756 14.555 1.00 93.62 190 SER A N 1
ATOM 1288 C CA . SER A 1 190 ? 1.853 -3.711 15.565 1.00 93.62 190 SER A CA 1
ATOM 1289 C C . SER A 1 190 ? 2.975 -3.836 16.591 1.00 93.62 190 SER A C 1
ATOM 1291 O O . SER A 1 190 ? 2.978 -4.727 17.447 1.00 93.62 190 SER A O 1
ATOM 1293 N N . GLY A 1 191 ? 3.954 -2.935 16.505 1.00 92.50 191 GLY A N 1
ATOM 1294 C CA . GLY A 1 191 ? 5.171 -2.997 17.310 1.00 92.50 191 GLY A CA 1
ATOM 1295 C C . GLY A 1 191 ? 6.056 -4.165 16.879 1.00 92.50 191 GLY A C 1
ATOM 1296 O O . GLY A 1 191 ? 6.739 -4.082 15.867 1.00 92.50 191 GLY A O 1
ATOM 1297 N N . SER A 1 192 ? 6.055 -5.247 17.653 1.00 94.75 192 SER A N 1
ATOM 1298 C CA . SER A 1 192 ? 6.852 -6.456 17.375 1.00 94.75 192 SER A CA 1
ATOM 1299 C C . SER A 1 192 ? 6.000 -7.729 17.309 1.00 94.75 192 SER A C 1
ATOM 1301 O O . SER A 1 192 ? 6.523 -8.846 17.376 1.00 94.75 192 SER A O 1
ATOM 1303 N N . CYS A 1 193 ? 4.681 -7.552 17.221 1.00 96.31 193 CYS A N 1
ATOM 1304 C CA . CYS A 1 193 ? 3.676 -8.606 17.251 1.00 96.31 193 CYS A CA 1
ATOM 1305 C C . CYS A 1 193 ? 2.689 -8.444 16.090 1.00 96.31 193 CYS A C 1
ATOM 1307 O O . CYS A 1 193 ? 2.617 -7.384 15.466 1.00 96.31 193 CYS A O 1
ATOM 1309 N N . TRP A 1 194 ? 1.883 -9.476 15.848 1.00 96.81 194 TRP A N 1
ATOM 1310 C CA . TRP A 1 194 ? 0.773 -9.408 14.899 1.00 96.81 194 TRP A CA 1
ATOM 1311 C C . TRP A 1 194 ? -0.302 -8.406 15.337 1.00 96.81 194 TRP A C 1
ATOM 1313 O O . TRP A 1 194 ? -0.662 -8.333 16.514 1.00 96.81 194 TRP A O 1
ATOM 1323 N N . GLY A 1 195 ? -0.804 -7.646 14.370 1.00 94.75 195 GLY A N 1
ATOM 1324 C CA . GLY A 1 195 ? -1.965 -6.774 14.474 1.00 94.75 195 GLY A CA 1
ATOM 1325 C C . GLY A 1 195 ? -3.211 -7.402 13.844 1.00 94.75 195 GLY A C 1
ATOM 1326 O O . GLY A 1 195 ? -3.325 -8.622 13.715 1.00 94.75 195 GLY A O 1
ATOM 1327 N N . ALA A 1 196 ? -4.167 -6.554 13.467 1.00 95.12 196 ALA A N 1
ATOM 1328 C CA . ALA A 1 196 ? -5.371 -6.975 12.754 1.00 95.12 196 ALA A CA 1
ATOM 1329 C C . ALA A 1 196 ? -5.059 -7.369 11.301 1.00 95.12 196 ALA A C 1
ATOM 1331 O O . ALA A 1 196 ? -4.037 -6.957 10.745 1.00 95.12 196 ALA A O 1
ATOM 1332 N N . CYS A 1 197 ? -5.966 -8.122 10.682 1.00 96.31 197 CYS A N 1
ATOM 1333 C CA . CYS A 1 197 ? -5.967 -8.294 9.235 1.00 96.31 197 CYS A CA 1
ATOM 1334 C C . CYS A 1 197 ? -6.352 -6.972 8.566 1.00 96.31 197 CYS A C 1
ATOM 1336 O O . CYS A 1 197 ? -7.236 -6.251 9.043 1.00 96.31 197 CYS A O 1
ATOM 1338 N N . VAL A 1 198 ? -5.618 -6.629 7.516 1.00 94.56 198 VAL A N 1
ATOM 1339 C CA . VAL A 1 198 ? -5.813 -5.419 6.720 1.00 94.56 198 VAL A CA 1
ATOM 1340 C C . VAL A 1 198 ? -5.728 -5.787 5.242 1.00 94.56 198 VAL A C 1
ATOM 1342 O O . VAL A 1 198 ? -5.019 -6.741 4.908 1.00 94.56 198 VAL A O 1
ATOM 1345 N N . PRO A 1 199 ? -6.406 -5.053 4.347 1.00 94.50 199 PRO A N 1
ATOM 1346 C CA . PRO A 1 199 ? -6.228 -5.249 2.915 1.00 94.50 199 PRO A CA 1
ATOM 1347 C C . PRO A 1 199 ? -4.750 -5.131 2.543 1.00 94.50 199 PRO A C 1
ATOM 1349 O O . PRO A 1 199 ? -4.074 -4.196 2.977 1.00 94.50 199 PRO A O 1
ATOM 1352 N N . ALA A 1 200 ? -4.238 -6.060 1.733 1.00 96.25 200 ALA A N 1
ATOM 1353 C CA . ALA A 1 200 ? -2.827 -6.052 1.338 1.00 96.25 200 ALA A CA 1
ATOM 1354 C C . ALA A 1 200 ? -2.426 -4.770 0.579 1.00 96.25 200 ALA A C 1
ATOM 1356 O O . ALA A 1 200 ? -1.265 -4.365 0.598 1.00 96.25 200 ALA A O 1
ATOM 1357 N N . THR A 1 201 ? -3.399 -4.112 -0.049 1.00 95.81 201 THR A N 1
ATOM 1358 C CA . THR A 1 201 ? -3.266 -2.833 -0.760 1.00 95.81 201 THR A CA 1
ATOM 1359 C C . THR A 1 201 ? -3.089 -1.630 0.165 1.00 95.81 201 THR A C 1
ATOM 1361 O O . THR A 1 201 ? -2.566 -0.606 -0.259 1.00 95.81 201 THR A O 1
ATOM 1364 N N . GLU A 1 202 ? -3.460 -1.753 1.441 1.00 95.44 202 GLU A N 1
ATOM 1365 C CA . GLU A 1 202 ? -3.301 -0.696 2.448 1.00 95.44 202 GLU A CA 1
ATOM 1366 C C . GLU A 1 202 ? -1.955 -0.793 3.190 1.00 95.44 202 GLU A C 1
ATOM 1368 O O . GLU A 1 202 ? -1.615 0.060 4.020 1.00 95.44 202 GLU A O 1
ATOM 1373 N N . CYS A 1 203 ? -1.169 -1.833 2.906 1.00 96.31 203 CYS A N 1
ATOM 1374 C CA . CYS A 1 203 ? 0.154 -2.020 3.477 1.00 96.31 203 CYS A CA 1
ATOM 1375 C C . CYS A 1 203 ? 1.158 -1.019 2.895 1.00 96.31 203 CYS A C 1
ATOM 1377 O O . CYS A 1 203 ? 1.292 -0.871 1.680 1.00 96.31 203 CYS A O 1
ATOM 1379 N N . ALA A 1 204 ? 1.954 -0.402 3.769 1.00 94.56 204 ALA A N 1
ATOM 1380 C CA . ALA A 1 204 ? 3.099 0.402 3.363 1.00 94.56 204 ALA A CA 1
ATOM 1381 C C . ALA A 1 204 ? 4.107 -0.425 2.569 1.00 94.56 204 ALA A C 1
ATOM 1383 O O . ALA A 1 204 ? 4.767 0.129 1.710 1.00 94.56 204 ALA A O 1
ATOM 1384 N N . TYR A 1 205 ? 4.267 -1.709 2.887 1.00 93.19 205 TYR A N 1
ATOM 1385 C CA . TYR A 1 205 ? 5.065 -2.686 2.150 1.00 93.19 205 TYR A CA 1
ATOM 1386 C C . TYR A 1 205 ? 4.712 -4.090 2.653 1.00 93.19 205 TYR A C 1
ATOM 1388 O O . TYR A 1 205 ? 4.307 -4.274 3.805 1.00 93.19 205 TYR A O 1
ATOM 1396 N N . VAL A 1 206 ? 4.882 -5.081 1.784 1.00 95.25 206 VAL A N 1
ATOM 1397 C CA . VAL A 1 206 ? 4.823 -6.507 2.109 1.00 95.25 206 VAL A CA 1
ATOM 1398 C C . VAL A 1 206 ? 6.196 -7.135 1.897 1.00 95.25 206 VAL A C 1
ATOM 1400 O O . VAL A 1 206 ? 7.024 -6.643 1.125 1.00 95.25 206 VAL A O 1
ATOM 1403 N N . LYS A 1 207 ? 6.439 -8.244 2.594 1.00 93.00 207 LYS A N 1
ATOM 1404 C CA . LYS A 1 207 ? 7.712 -8.967 2.528 1.00 93.00 207 LYS A CA 1
ATOM 1405 C C . LYS A 1 207 ? 8.046 -9.461 1.123 1.00 93.00 207 LYS A C 1
ATOM 1407 O O . LYS A 1 207 ? 9.183 -9.338 0.677 1.00 93.00 207 LYS A O 1
ATOM 1412 N N . ASP A 1 208 ? 7.063 -10.052 0.455 1.00 93.56 208 ASP A N 1
ATOM 1413 C CA . ASP A 1 208 ? 7.213 -10.626 -0.874 1.00 93.56 208 ASP A CA 1
ATOM 1414 C C . ASP A 1 208 ? 5.847 -10.775 -1.559 1.00 93.56 208 ASP A C 1
ATOM 1416 O O . ASP A 1 208 ? 4.792 -10.632 -0.935 1.00 93.56 208 ASP A O 1
ATOM 1420 N N . CYS A 1 209 ? 5.874 -11.067 -2.858 1.00 94.56 209 CYS A N 1
ATOM 1421 C CA . CYS A 1 209 ? 4.683 -11.123 -3.699 1.00 94.56 209 CYS A CA 1
ATOM 1422 C C . CYS A 1 209 ? 3.694 -12.241 -3.346 1.00 94.56 209 CYS A C 1
ATOM 1424 O O . CYS A 1 209 ? 2.558 -12.177 -3.802 1.00 94.56 209 CYS A O 1
ATOM 1426 N N . SER A 1 210 ? 4.066 -13.236 -2.528 1.00 93.75 210 SER A N 1
ATOM 1427 C CA . SER A 1 210 ? 3.115 -14.268 -2.075 1.00 93.75 210 SER A CA 1
ATOM 1428 C C . SER A 1 210 ? 2.021 -13.714 -1.160 1.00 93.75 210 SER A C 1
ATOM 1430 O O . SER A 1 210 ? 1.044 -14.401 -0.874 1.00 93.75 210 SER A O 1
ATOM 1432 N N . ARG A 1 211 ? 2.190 -12.473 -0.691 1.00 94.50 211 ARG A N 1
ATOM 1433 C CA . ARG A 1 211 ? 1.209 -11.738 0.108 1.00 94.50 211 ARG A CA 1
ATOM 1434 C C . ARG A 1 211 ? 0.125 -11.061 -0.724 1.00 94.50 211 ARG A C 1
ATOM 1436 O O . ARG A 1 211 ? -0.867 -10.635 -0.144 1.00 94.50 211 ARG A O 1
ATOM 1443 N N . CYS A 1 212 ? 0.320 -10.948 -2.033 1.00 94.88 212 CYS A N 1
ATOM 1444 C CA . CYS A 1 212 ? -0.659 -10.349 -2.924 1.00 94.88 212 CYS A CA 1
ATOM 1445 C C . CYS A 1 212 ? -1.570 -11.427 -3.492 1.00 94.88 212 CYS A C 1
ATOM 1447 O O . CYS A 1 212 ? -1.110 -12.502 -3.878 1.00 94.88 212 CYS A O 1
ATOM 1449 N N . ASP A 1 213 ? -2.852 -11.111 -3.576 1.00 93.62 213 ASP A N 1
ATOM 1450 C CA . ASP A 1 213 ? -3.835 -11.984 -4.196 1.00 93.62 213 ASP A CA 1
ATOM 1451 C C . ASP A 1 213 ? -3.659 -11.976 -5.729 1.00 93.62 213 ASP A C 1
ATOM 1453 O O . ASP A 1 213 ? -3.843 -10.932 -6.359 1.00 93.62 213 ASP A O 1
ATOM 1457 N N . PRO A 1 214 ? -3.295 -13.099 -6.371 1.00 90.31 214 PRO A N 1
ATOM 1458 C CA . PRO A 1 214 ? -3.054 -13.139 -7.808 1.00 90.31 214 PRO A CA 1
ATOM 1459 C C . PRO A 1 214 ? -4.336 -13.080 -8.650 1.00 90.31 214 PRO A C 1
ATOM 1461 O O . PRO A 1 214 ? -4.228 -13.049 -9.876 1.00 90.31 214 PRO A O 1
ATOM 1464 N N . ASP A 1 215 ? -5.529 -13.055 -8.062 1.00 89.69 215 ASP A N 1
ATOM 1465 C CA . ASP A 1 215 ? -6.791 -12.940 -8.792 1.00 89.69 215 ASP A CA 1
ATOM 1466 C C . ASP A 1 215 ? -7.271 -11.484 -8.868 1.00 89.69 215 ASP A C 1
ATOM 1468 O O . ASP A 1 215 ? -7.748 -11.049 -9.922 1.00 89.69 215 ASP A O 1
ATOM 1472 N N . VAL A 1 216 ? -7.044 -10.693 -7.815 1.00 91.25 216 VAL A N 1
ATOM 1473 C CA . VAL A 1 216 ? -7.509 -9.291 -7.730 1.00 91.25 216 VAL A CA 1
ATOM 1474 C C . VAL A 1 216 ? -6.393 -8.251 -7.599 1.00 91.25 216 VAL A C 1
ATOM 1476 O O . VAL A 1 216 ? -6.632 -7.055 -7.771 1.00 91.25 216 VAL A O 1
ATOM 1479 N N . GLN A 1 217 ? -5.156 -8.668 -7.341 1.00 93.69 217 GLN A N 1
ATOM 1480 C CA . GLN A 1 217 ? -4.001 -7.784 -7.181 1.00 93.69 217 GLN A CA 1
ATOM 1481 C C . GLN A 1 217 ? -2.858 -8.179 -8.127 1.00 93.69 217 GLN A C 1
ATOM 1483 O O . GLN A 1 217 ? -2.846 -9.233 -8.772 1.00 93.69 217 GLN A O 1
ATOM 1488 N N . PHE A 1 218 ? -1.872 -7.299 -8.244 1.00 92.50 218 PHE A N 1
ATOM 1489 C CA . PHE A 1 218 ? -0.550 -7.645 -8.742 1.00 92.50 218 PHE A CA 1
ATOM 1490 C C . PHE A 1 218 ? 0.530 -7.083 -7.831 1.00 92.50 218 PHE A C 1
ATOM 1492 O O . PHE A 1 218 ? 0.329 -6.097 -7.120 1.00 92.50 218 PHE A O 1
ATOM 1499 N N . CYS A 1 219 ? 1.685 -7.738 -7.855 1.00 95.31 219 CYS A N 1
ATOM 1500 C CA . CYS A 1 219 ? 2.818 -7.350 -7.041 1.00 95.31 219 CYS A CA 1
ATOM 1501 C C . CYS A 1 219 ? 3.698 -6.348 -7.787 1.00 95.31 219 CYS A C 1
ATOM 1503 O O . CYS A 1 219 ? 4.087 -6.577 -8.932 1.00 95.31 219 CYS A O 1
ATOM 1505 N N . VAL A 1 220 ? 4.058 -5.262 -7.113 1.00 96.31 220 VAL A N 1
ATOM 1506 C CA . VAL A 1 220 ? 5.054 -4.298 -7.581 1.00 96.31 220 VAL A CA 1
ATOM 1507 C C . VAL A 1 220 ? 6.291 -4.440 -6.715 1.00 96.31 220 VAL A C 1
ATOM 1509 O O . VAL A 1 220 ? 6.214 -4.289 -5.497 1.00 96.31 220 VAL A O 1
ATOM 1512 N N . GLN A 1 221 ? 7.434 -4.736 -7.327 1.00 96.56 221 GLN A N 1
ATOM 1513 C CA . GLN A 1 221 ? 8.690 -4.951 -6.606 1.00 96.56 221 GLN A CA 1
ATOM 1514 C C . GLN A 1 221 ? 9.615 -3.749 -6.764 1.00 96.56 221 GLN A C 1
ATOM 1516 O O . GLN A 1 221 ? 9.878 -3.319 -7.880 1.00 96.56 221 GLN A O 1
ATOM 1521 N N . TYR A 1 222 ? 10.178 -3.249 -5.670 1.00 94.81 222 TYR A N 1
ATOM 1522 C CA . TYR A 1 222 ? 11.136 -2.147 -5.676 1.00 94.81 222 TYR A CA 1
ATOM 1523 C C . TYR A 1 222 ? 12.530 -2.650 -5.365 1.00 94.81 222 TYR A C 1
ATOM 1525 O O . TYR A 1 222 ? 12.794 -3.163 -4.277 1.00 94.81 222 TYR A O 1
ATOM 1533 N N . VAL A 1 223 ? 13.446 -2.470 -6.311 1.00 94.38 223 VAL A N 1
ATOM 1534 C CA . VAL A 1 223 ? 14.841 -2.880 -6.151 1.00 94.38 223 VAL A CA 1
ATOM 1535 C C . VAL A 1 223 ? 15.673 -1.692 -5.691 1.00 94.38 223 VAL A C 1
ATOM 1537 O O . VAL A 1 223 ? 15.840 -0.705 -6.410 1.00 94.38 223 VAL A O 1
ATOM 1540 N N . GLN A 1 224 ? 16.259 -1.822 -4.504 1.00 91.81 224 GLN A N 1
ATOM 1541 C CA . GLN A 1 224 ? 17.216 -0.873 -3.946 1.00 91.81 224 GLN A CA 1
ATOM 1542 C C . GLN A 1 224 ? 18.481 -1.589 -3.462 1.00 91.81 224 GLN A C 1
ATOM 1544 O O . GLN A 1 224 ? 18.521 -2.810 -3.325 1.00 91.81 224 GLN A O 1
ATOM 1549 N N . ARG A 1 225 ? 19.544 -0.833 -3.153 1.00 89.88 225 ARG A N 1
ATOM 1550 C CA . ARG A 1 225 ? 20.808 -1.414 -2.657 1.00 89.88 225 ARG A CA 1
ATOM 1551 C C . ARG A 1 225 ? 20.606 -2.286 -1.409 1.00 89.88 225 ARG A C 1
ATOM 1553 O O . ARG A 1 225 ? 21.324 -3.267 -1.236 1.00 89.88 225 ARG A O 1
ATOM 1560 N N . SER A 1 226 ? 19.665 -1.910 -0.545 1.00 89.56 226 SER A N 1
ATOM 1561 C CA . SER A 1 226 ? 19.406 -2.588 0.730 1.00 89.56 226 SER A CA 1
ATOM 1562 C C . SER A 1 226 ? 18.548 -3.850 0.604 1.00 89.56 226 SER A C 1
ATOM 1564 O O . SER A 1 226 ? 18.410 -4.566 1.590 1.00 89.56 226 SER A O 1
ATOM 1566 N N . GLY A 1 227 ? 17.972 -4.129 -0.569 1.00 91.06 227 GLY A N 1
ATOM 1567 C CA . GLY A 1 227 ? 17.099 -5.279 -0.782 1.00 91.06 227 GLY A CA 1
ATOM 1568 C C . GLY A 1 227 ? 15.949 -4.987 -1.738 1.00 91.06 227 GLY A C 1
ATOM 1569 O O . GLY A 1 227 ? 15.935 -3.966 -2.427 1.00 91.06 227 GLY A O 1
ATOM 1570 N N . ILE A 1 228 ? 14.991 -5.909 -1.757 1.00 92.50 228 ILE A N 1
ATOM 1571 C CA . ILE A 1 228 ? 13.745 -5.797 -2.511 1.00 92.50 228 ILE A CA 1
ATOM 1572 C C . ILE A 1 228 ? 12.615 -5.690 -1.495 1.00 92.50 228 ILE A C 1
ATOM 1574 O O . ILE A 1 228 ? 12.603 -6.439 -0.521 1.00 92.50 228 ILE A O 1
ATOM 1578 N N . PHE A 1 229 ? 11.697 -4.760 -1.715 1.00 92.62 229 PHE A N 1
ATOM 1579 C CA . PHE A 1 229 ? 10.420 -4.712 -1.007 1.00 92.62 229 PHE A CA 1
ATOM 1580 C C . PHE A 1 229 ? 9.289 -4.729 -2.031 1.00 92.62 229 PHE A C 1
ATOM 1582 O O . PHE A 1 229 ? 9.489 -4.336 -3.182 1.00 92.62 229 PHE A O 1
ATOM 1589 N N . ALA A 1 230 ? 8.128 -5.234 -1.632 1.00 95.81 230 ALA A N 1
ATOM 1590 C CA . ALA A 1 230 ? 6.994 -5.426 -2.520 1.00 95.81 230 ALA A CA 1
ATOM 1591 C C . ALA A 1 230 ? 5.768 -4.654 -2.025 1.00 95.81 230 ALA A C 1
ATOM 1593 O O . ALA A 1 230 ? 5.630 -4.388 -0.832 1.00 95.81 230 ALA A O 1
ATOM 1594 N N . HIS A 1 231 ? 4.869 -4.320 -2.944 1.00 96.06 231 HIS A N 1
ATOM 1595 C CA . HIS A 1 231 ? 3.549 -3.772 -2.641 1.00 96.06 231 HIS A CA 1
ATOM 1596 C C . HIS A 1 231 ? 2.498 -4.506 -3.454 1.00 96.06 231 HIS A C 1
ATOM 1598 O O . HIS A 1 231 ? 2.743 -4.871 -4.606 1.00 96.06 231 HIS A O 1
ATOM 1604 N N . CYS A 1 232 ? 1.324 -4.683 -2.862 1.00 96.19 232 CYS A N 1
ATOM 1605 C CA . CYS A 1 232 ? 0.170 -5.210 -3.564 1.00 96.19 232 CYS A CA 1
ATOM 1606 C C . CYS A 1 232 ? -0.652 -4.042 -4.093 1.00 96.19 232 CYS A C 1
ATOM 1608 O O . CYS A 1 232 ? -1.001 -3.131 -3.348 1.00 96.19 232 CYS A O 1
ATOM 1610 N N . VAL A 1 233 ? -0.941 -4.063 -5.386 1.00 94.38 233 VAL A N 1
ATOM 1611 C CA . VAL A 1 233 ? -1.745 -3.045 -6.060 1.00 94.38 233 VAL A CA 1
ATOM 1612 C C . VAL A 1 233 ? -2.958 -3.735 -6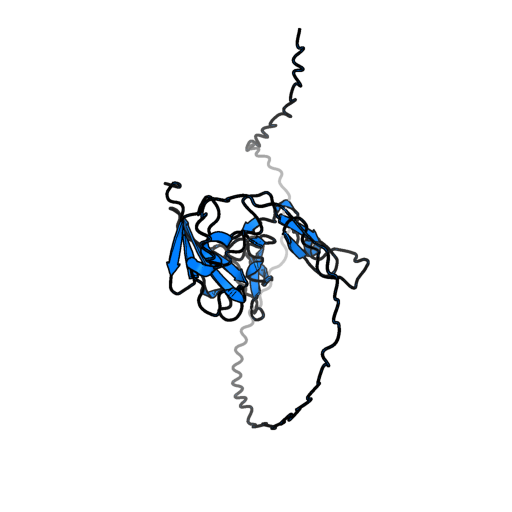.656 1.00 94.38 233 VAL A C 1
ATOM 1614 O O . VAL A 1 233 ? -2.824 -4.819 -7.223 1.00 94.38 233 VAL A O 1
ATOM 1617 N N . GLU A 1 234 ? -4.144 -3.139 -6.527 1.00 93.12 234 GLU A N 1
ATOM 1618 C CA . GLU A 1 234 ? -5.328 -3.697 -7.183 1.00 93.12 234 GLU A CA 1
ATOM 1619 C C . GLU A 1 234 ? -5.112 -3.729 -8.689 1.00 93.12 234 GLU A C 1
ATOM 1621 O O . GLU A 1 234 ? -4.619 -2.766 -9.291 1.00 93.12 234 GLU A O 1
ATOM 1626 N N . ARG A 1 235 ? -5.510 -4.843 -9.290 1.00 89.94 235 ARG A N 1
ATOM 1627 C CA . ARG A 1 235 ? -5.470 -5.033 -10.729 1.00 89.94 235 ARG A CA 1
ATOM 1628 C C . ARG A 1 235 ? -6.355 -3.999 -11.409 1.00 89.94 235 ARG A C 1
ATOM 1630 O O . ARG A 1 235 ? -7.513 -3.835 -11.047 1.00 89.94 235 ARG A O 1
ATOM 1637 N N . LEU A 1 236 ? -5.804 -3.314 -12.410 1.00 86.19 236 LEU A N 1
ATOM 1638 C CA . LEU A 1 236 ? -6.624 -2.511 -13.305 1.00 86.19 236 LEU A CA 1
ATOM 1639 C C . LEU A 1 236 ? -7.287 -3.458 -14.307 1.00 86.19 236 LEU A C 1
ATOM 1641 O O . LEU A 1 236 ? -6.590 -4.241 -14.957 1.00 86.19 236 LEU A O 1
ATOM 1645 N N . ASP A 1 237 ? -8.610 -3.372 -14.451 1.00 86.00 237 ASP A N 1
ATOM 1646 C CA . ASP A 1 237 ? -9.383 -4.227 -15.365 1.00 86.00 237 ASP A CA 1
ATOM 1647 C C . ASP A 1 237 ? -8.865 -4.152 -16.814 1.00 86.00 237 ASP A C 1
ATOM 1649 O O . ASP A 1 237 ? -8.881 -5.140 -17.550 1.00 86.00 237 ASP A O 1
ATOM 1653 N N . GLU A 1 238 ? -8.327 -2.994 -17.206 1.00 84.12 238 GLU A N 1
ATOM 1654 C CA . GLU A 1 238 ? -7.744 -2.745 -18.530 1.00 84.12 238 GLU A CA 1
ATOM 1655 C C . GLU A 1 238 ? -6.453 -3.537 -18.807 1.00 84.12 238 GLU A C 1
ATOM 1657 O O . GLU A 1 238 ? -6.111 -3.768 -19.967 1.00 84.12 238 GLU A O 1
ATOM 1662 N N . CYS A 1 239 ? -5.762 -4.017 -17.767 1.00 83.94 239 CYS A N 1
ATOM 1663 C CA . CYS A 1 239 ? -4.523 -4.788 -17.898 1.00 83.94 239 CYS A CA 1
ATOM 1664 C C . CYS A 1 239 ? -4.729 -6.285 -18.127 1.00 83.94 239 CYS A C 1
ATOM 1666 O O . CYS A 1 239 ? -3.770 -7.003 -18.430 1.00 83.94 239 CYS A O 1
ATOM 1668 N N . GLY A 1 240 ? -5.960 -6.779 -17.975 1.00 83.19 240 GLY A N 1
ATOM 1669 C CA . GLY A 1 240 ? -6.229 -8.211 -17.961 1.00 83.19 240 GLY A CA 1
ATOM 1670 C C . GLY A 1 240 ? -5.409 -8.944 -16.889 1.00 83.19 240 GLY A C 1
ATOM 1671 O O . GLY A 1 240 ? -5.049 -8.388 -15.855 1.00 83.19 240 GLY A O 1
ATOM 1672 N N . ALA A 1 241 ? -5.105 -10.220 -17.134 1.00 82.50 241 ALA A N 1
ATOM 1673 C CA . ALA A 1 241 ? -4.459 -11.087 -16.145 1.00 82.50 241 ALA A CA 1
ATOM 1674 C C . ALA A 1 241 ? -2.934 -10.900 -16.017 1.00 82.50 241 ALA A C 1
ATOM 1676 O O . ALA A 1 241 ? -2.334 -11.490 -15.122 1.00 82.50 241 ALA A O 1
ATOM 1677 N N . VAL A 1 242 ? -2.286 -10.143 -16.914 1.00 80.88 242 VAL A N 1
ATOM 1678 C CA . VAL A 1 242 ? -0.816 -10.057 -16.962 1.00 80.88 242 VAL A CA 1
ATOM 1679 C C . VAL A 1 242 ? -0.348 -8.681 -16.486 1.00 80.88 242 VAL A C 1
ATOM 1681 O O . VAL A 1 242 ? -0.345 -7.728 -17.271 1.00 80.88 242 VAL A O 1
ATOM 1684 N N . PRO A 1 243 ? 0.091 -8.555 -15.222 1.00 82.12 243 PRO A N 1
ATOM 1685 C CA . PRO A 1 243 ? 0.700 -7.324 -14.751 1.00 82.12 243 PRO A CA 1
ATOM 1686 C C . PRO A 1 243 ? 2.034 -7.112 -15.459 1.00 82.12 243 PRO A C 1
ATOM 1688 O O . PRO A 1 243 ? 2.960 -7.910 -15.337 1.00 82.12 243 PRO A O 1
ATOM 1691 N N . SER A 1 244 ? 2.120 -6.034 -16.228 1.00 91.81 244 SER A N 1
ATOM 1692 C CA . SER A 1 244 ? 3.310 -5.681 -16.996 1.00 91.81 244 SER A CA 1
ATOM 1693 C C . SER A 1 244 ? 3.585 -4.189 -16.904 1.00 91.81 244 SER A C 1
ATOM 1695 O O . SER A 1 244 ? 2.686 -3.378 -16.656 1.00 91.81 244 SER A O 1
ATOM 1697 N N . CYS A 1 245 ? 4.828 -3.817 -17.175 1.00 94.12 245 CYS A N 1
ATOM 1698 C CA . CYS A 1 245 ? 5.243 -2.435 -17.331 1.00 94.12 245 CYS A CA 1
ATOM 1699 C C . CYS A 1 245 ? 4.468 -1.713 -18.431 1.00 94.12 245 CYS A C 1
ATOM 1701 O O . CYS A 1 245 ? 4.202 -0.521 -18.301 1.00 94.12 245 CYS A O 1
ATOM 1703 N N . ALA A 1 246 ? 4.082 -2.434 -19.488 1.00 91.12 246 ALA A N 1
ATOM 1704 C CA . ALA A 1 246 ? 3.295 -1.878 -20.581 1.00 91.12 246 ALA A CA 1
ATOM 1705 C C . ALA A 1 246 ? 1.907 -1.409 -20.127 1.00 91.12 246 ALA A C 1
ATOM 1707 O O . ALA A 1 246 ? 1.392 -0.452 -20.695 1.00 91.12 246 ALA A O 1
ATOM 1708 N N . CYS A 1 247 ? 1.322 -2.058 -19.116 1.00 89.56 247 CYS A N 1
ATOM 1709 C CA . CYS A 1 247 ? -0.006 -1.690 -18.645 1.00 89.56 247 CYS A CA 1
ATOM 1710 C C . CYS A 1 247 ? 0.012 -0.782 -17.411 1.00 89.56 247 CYS A C 1
ATOM 1712 O O . CYS A 1 247 ? -0.512 0.325 -17.444 1.00 89.56 247 CYS A O 1
ATOM 1714 N N . GLY A 1 248 ? 0.645 -1.232 -16.325 1.00 87.88 248 GLY A N 1
ATOM 1715 C CA . GLY A 1 248 ? 0.639 -0.520 -15.043 1.00 87.88 248 GLY A CA 1
ATOM 1716 C C . GLY A 1 248 ? 1.959 0.167 -14.707 1.00 87.88 248 GLY A C 1
ATOM 1717 O O . GLY A 1 248 ? 2.051 0.854 -13.697 1.00 87.88 248 GLY A O 1
ATOM 1718 N N . GLY A 1 249 ? 3.009 -0.006 -15.516 1.00 91.25 249 GLY A N 1
ATOM 1719 C CA . GLY A 1 249 ? 4.360 0.441 -15.161 1.00 91.25 249 GLY A CA 1
ATOM 1720 C C . GLY A 1 249 ? 4.443 1.935 -14.864 1.00 91.25 249 GLY A C 1
ATOM 1721 O O . GLY A 1 249 ? 5.032 2.327 -13.863 1.00 91.25 249 GLY A O 1
ATOM 1722 N N . ALA A 1 250 ? 3.799 2.765 -15.687 1.00 90.62 250 ALA A N 1
ATOM 1723 C CA . ALA A 1 250 ? 3.787 4.216 -15.500 1.00 90.62 250 ALA A CA 1
ATOM 1724 C C . ALA A 1 250 ? 2.981 4.670 -14.269 1.00 90.62 250 ALA A C 1
ATOM 1726 O O . ALA A 1 250 ? 3.272 5.729 -13.713 1.00 90.62 250 ALA A O 1
ATOM 1727 N N . SER A 1 251 ? 1.986 3.887 -13.837 1.00 91.38 251 SER A N 1
ATOM 1728 C CA . SER A 1 251 ? 1.182 4.200 -12.655 1.00 91.38 251 SER A CA 1
ATOM 1729 C C . SER A 1 251 ? 1.846 3.730 -11.365 1.00 91.38 251 SER A C 1
ATOM 1731 O O . SER A 1 251 ? 1.612 4.333 -10.328 1.00 91.38 251 SER A O 1
ATOM 1733 N N . VAL A 1 252 ? 2.668 2.675 -11.408 1.00 94.56 252 VAL A N 1
ATOM 1734 C CA . VAL A 1 252 ? 3.259 2.087 -10.194 1.00 94.56 252 VAL A CA 1
ATOM 1735 C C . VAL A 1 252 ? 4.732 2.424 -9.986 1.00 94.56 252 VAL A C 1
ATOM 1737 O O . VAL A 1 252 ? 5.164 2.667 -8.859 1.00 94.56 252 VAL A O 1
ATOM 1740 N N . CYS A 1 253 ? 5.521 2.512 -11.054 1.00 95.38 253 CYS A N 1
ATOM 1741 C CA . CYS A 1 253 ? 6.925 2.899 -10.976 1.00 95.38 253 CYS A CA 1
ATOM 1742 C C . CYS A 1 253 ? 7.048 4.423 -10.965 1.00 95.38 253 CYS A C 1
ATOM 1744 O O . CYS A 1 253 ? 7.338 5.066 -11.973 1.00 95.38 253 CYS A O 1
ATOM 1746 N N . VAL A 1 254 ? 6.788 5.003 -9.794 1.00 93.44 254 VAL A N 1
ATOM 1747 C CA . VAL A 1 254 ? 6.919 6.438 -9.534 1.00 93.44 254 VAL A CA 1
ATOM 1748 C C . VAL A 1 254 ? 8.303 6.780 -8.984 1.00 93.44 254 VAL A C 1
ATOM 1750 O O . VAL A 1 254 ? 8.978 5.953 -8.367 1.00 93.44 254 VAL A O 1
ATOM 1753 N N . ALA A 1 255 ? 8.729 8.029 -9.186 1.00 91.69 255 ALA A N 1
ATOM 1754 C CA . ALA A 1 255 ? 10.000 8.521 -8.665 1.00 91.69 255 ALA A CA 1
ATOM 1755 C C . ALA A 1 255 ? 10.126 8.268 -7.142 1.00 91.69 255 ALA A C 1
ATOM 1757 O O . ALA A 1 255 ? 9.163 8.495 -6.407 1.00 91.69 255 ALA A O 1
ATOM 1758 N N . PRO A 1 256 ? 11.304 7.840 -6.646 1.00 92.50 256 PRO A N 1
ATOM 1759 C CA . PRO A 1 256 ? 12.576 7.740 -7.368 1.00 92.50 256 PRO A CA 1
ATOM 1760 C C . PRO A 1 256 ? 12.781 6.418 -8.134 1.00 92.50 256 PRO A C 1
ATOM 1762 O O . PRO A 1 256 ? 13.848 6.217 -8.700 1.00 92.50 256 PRO A O 1
ATOM 1765 N N . PHE A 1 257 ? 11.803 5.513 -8.148 1.00 94.69 257 PHE A N 1
ATOM 1766 C CA . PHE A 1 257 ? 11.889 4.203 -8.799 1.00 94.69 257 PHE A CA 1
ATOM 1767 C C . PHE A 1 257 ? 11.122 4.190 -10.124 1.00 94.69 257 PHE A C 1
ATOM 1769 O O . PHE A 1 257 ? 10.197 3.410 -10.322 1.00 94.69 257 PHE A O 1
ATOM 1776 N N . ASP A 1 258 ? 11.496 5.083 -11.030 1.00 94.25 258 ASP A N 1
ATOM 1777 C CA . ASP A 1 258 ? 10.801 5.361 -12.289 1.00 94.25 258 ASP A CA 1
ATOM 1778 C C . ASP A 1 258 ? 11.205 4.437 -13.454 1.00 94.25 258 ASP A C 1
ATOM 1780 O O . ASP A 1 258 ? 10.671 4.544 -14.557 1.00 94.25 258 ASP A O 1
ATOM 1784 N N . SER A 1 259 ? 12.137 3.501 -13.238 1.00 95.38 259 SER A N 1
ATOM 1785 C CA . SER A 1 259 ? 12.535 2.515 -14.252 1.00 95.38 259 SER A CA 1
ATOM 1786 C C . SER A 1 259 ? 11.827 1.179 -14.046 1.00 95.38 259 SER A C 1
ATOM 1788 O O . SER A 1 259 ? 12.133 0.468 -13.089 1.00 95.38 259 SER A O 1
ATOM 1790 N N . CYS A 1 260 ? 10.928 0.826 -14.967 1.00 97.25 260 CYS A N 1
ATOM 1791 C CA . CYS A 1 260 ? 10.134 -0.404 -14.925 1.00 97.25 260 CYS A CA 1
ATOM 1792 C C . CYS A 1 260 ? 10.764 -1.540 -15.755 1.00 97.25 260 CYS A C 1
ATOM 1794 O O . CYS A 1 260 ? 11.195 -1.315 -16.888 1.00 97.25 260 CYS A O 1
ATOM 1796 N N . GLY A 1 261 ? 10.781 -2.760 -15.215 1.00 96.56 261 GLY A N 1
ATOM 1797 C CA . GLY A 1 261 ? 11.048 -4.008 -15.938 1.00 96.56 261 GLY A CA 1
ATOM 1798 C C . GLY A 1 261 ? 9.996 -5.080 -15.637 1.00 96.56 261 GLY A C 1
ATOM 1799 O O . GLY A 1 261 ? 9.414 -5.082 -14.560 1.00 96.56 261 GLY A O 1
ATOM 1800 N N . ASP A 1 262 ? 9.731 -5.979 -16.581 1.00 95.56 262 ASP A N 1
ATOM 1801 C CA . ASP A 1 262 ? 8.739 -7.049 -16.409 1.00 95.56 262 ASP A CA 1
ATOM 1802 C C . ASP A 1 262 ? 9.320 -8.269 -15.676 1.00 95.56 262 ASP A C 1
ATOM 1804 O O . ASP A 1 262 ? 10.429 -8.717 -15.980 1.00 95.56 262 ASP A O 1
ATOM 1808 N N . ASP A 1 263 ? 8.541 -8.849 -14.764 1.00 92.69 263 ASP A N 1
ATOM 1809 C CA . ASP A 1 263 ? 8.824 -10.108 -14.069 1.00 92.69 263 ASP A CA 1
ATOM 1810 C C . ASP A 1 263 ? 7.549 -10.967 -13.987 1.00 92.69 263 ASP A C 1
ATOM 1812 O O . ASP A 1 263 ? 6.446 -10.418 -14.036 1.00 92.69 263 ASP A O 1
ATOM 1816 N N . PRO A 1 264 ? 7.644 -12.309 -13.872 1.00 87.44 264 PRO A N 1
ATOM 1817 C CA . PRO A 1 264 ? 6.462 -13.160 -13.753 1.00 87.44 264 PRO A CA 1
ATOM 1818 C C . PRO A 1 264 ? 5.532 -12.807 -12.584 1.00 87.44 264 PRO A C 1
ATOM 1820 O O . PRO A 1 264 ? 4.346 -13.112 -12.666 1.00 87.44 264 PRO A O 1
ATOM 1823 N N . ALA A 1 265 ? 6.045 -12.192 -11.512 1.00 85.81 265 ALA A N 1
ATOM 1824 C CA . ALA A 1 265 ? 5.230 -11.743 -10.383 1.00 85.81 265 ALA A CA 1
ATOM 1825 C C . ALA A 1 265 ? 4.580 -10.358 -10.596 1.00 85.81 265 ALA A C 1
ATOM 1827 O O . ALA A 1 265 ? 3.668 -9.996 -9.851 1.00 85.81 265 ALA A O 1
ATOM 1828 N N . GLY A 1 266 ? 5.033 -9.591 -11.593 1.00 91.50 266 GLY A N 1
ATOM 1829 C CA . GLY A 1 266 ? 4.561 -8.240 -11.899 1.00 91.50 266 GLY A CA 1
ATOM 1830 C C . GLY A 1 266 ? 5.696 -7.261 -12.229 1.00 91.50 266 GLY A C 1
ATOM 1831 O O . GLY A 1 266 ? 6.839 -7.673 -12.424 1.00 91.50 266 GLY A O 1
ATOM 1832 N N . PRO A 1 267 ? 5.409 -5.953 -12.332 1.00 95.44 267 PRO A N 1
ATOM 1833 C CA . PRO A 1 267 ? 6.420 -4.949 -12.641 1.00 95.44 267 PRO A CA 1
ATOM 1834 C C . PRO A 1 267 ? 7.465 -4.809 -11.521 1.00 95.44 267 PRO A C 1
ATOM 1836 O O . PRO A 1 267 ? 7.152 -4.723 -10.330 1.00 95.44 267 PRO A O 1
ATOM 1839 N N . ILE A 1 268 ? 8.728 -4.727 -11.929 1.00 96.81 268 ILE A N 1
ATOM 1840 C CA . ILE A 1 268 ? 9.879 -4.392 -11.097 1.00 96.81 268 ILE A CA 1
ATOM 1841 C C . ILE A 1 268 ? 10.241 -2.929 -11.339 1.00 96.81 268 ILE A C 1
ATOM 1843 O O . ILE A 1 268 ? 10.693 -2.555 -12.419 1.00 96.81 268 ILE A O 1
ATOM 1847 N N . CYS A 1 269 ? 10.116 -2.114 -10.303 1.00 97.19 269 CYS A N 1
ATOM 1848 C CA . CYS A 1 269 ? 10.542 -0.730 -10.275 1.00 97.19 269 CYS A CA 1
ATOM 1849 C C . CYS A 1 269 ? 11.965 -0.624 -9.708 1.00 97.19 269 CYS A C 1
ATOM 1851 O O . CYS A 1 269 ? 12.310 -1.181 -8.663 1.00 97.19 269 CYS A O 1
ATOM 1853 N N . SER A 1 270 ? 12.826 0.115 -10.393 1.00 96.25 270 SER A N 1
ATOM 1854 C CA . SER A 1 270 ? 14.217 0.328 -10.001 1.00 96.25 270 SER A CA 1
ATOM 1855 C C . SER A 1 270 ? 14.559 1.810 -10.050 1.00 96.25 270 SER A C 1
ATOM 1857 O O . SER A 1 270 ? 13.976 2.569 -10.822 1.00 96.25 270 SER A O 1
ATOM 1859 N N . CYS A 1 271 ? 15.504 2.223 -9.206 1.00 95.06 271 CYS A N 1
ATOM 1860 C CA . CYS A 1 271 ? 16.023 3.585 -9.185 1.00 95.06 271 CYS A CA 1
ATOM 1861 C C . CYS A 1 271 ? 17.462 3.594 -9.726 1.00 95.06 271 CYS A C 1
ATOM 1863 O O . CYS A 1 271 ? 18.395 3.274 -8.978 1.00 95.06 271 CYS A O 1
ATOM 1865 N N . PRO A 1 272 ? 17.692 3.981 -10.995 1.00 90.06 272 PRO A N 1
ATOM 1866 C CA . PRO A 1 272 ? 19.031 3.990 -11.588 1.00 90.06 272 PRO A CA 1
ATOM 1867 C C . PRO A 1 272 ? 20.009 4.931 -10.876 1.00 90.06 272 PRO A C 1
ATOM 1869 O O . PRO A 1 272 ? 21.223 4.750 -10.959 1.00 90.06 272 PRO A O 1
ATOM 1872 N N . THR A 1 273 ? 19.488 5.951 -10.188 1.00 90.50 273 THR A N 1
ATOM 1873 C CA . THR A 1 273 ? 20.277 7.007 -9.545 1.00 90.50 273 THR A CA 1
ATOM 1874 C C . THR A 1 273 ? 20.453 6.832 -8.037 1.00 90.50 273 THR A C 1
ATOM 1876 O O . THR A 1 273 ? 21.203 7.598 -7.440 1.00 90.50 273 THR A O 1
ATOM 1879 N N . CYS A 1 274 ? 19.819 5.841 -7.402 1.00 86.25 274 CYS A N 1
ATOM 1880 C CA . CYS A 1 274 ? 19.868 5.624 -5.946 1.00 86.25 274 CYS A CA 1
ATOM 1881 C C . CYS A 1 274 ? 21.121 4.842 -5.488 1.00 86.25 274 CYS A C 1
ATOM 1883 O O . CYS A 1 274 ? 21.063 4.050 -4.544 1.00 86.25 274 CYS A O 1
ATOM 1885 N N . GLY A 1 275 ? 22.244 5.025 -6.196 1.00 69.19 275 GLY A N 1
ATOM 1886 C CA . GLY A 1 275 ? 23.522 4.327 -5.984 1.00 69.19 275 GLY A CA 1
ATOM 1887 C C . GLY A 1 275 ? 24.408 4.901 -4.884 1.00 69.19 275 GLY A C 1
ATOM 1888 O O . GLY A 1 275 ? 24.215 6.056 -4.465 1.00 69.19 275 GLY A O 1
#